Protein AF-N4TAY2-F1 (afdb_monomer_lite)

Sequence (254 aa):
MKFFKIPKLHLNSEECQEMFLDNVKVSKKTQQFYFQNYPDVNVEIFRKVVEDRFYSTLFGGVGARRLYRELCEIALGSKSNKIALSRHYYTQVHQCVDRSLRNAINDLEAQGLIEAVKNKPGYVYIYLKDFTKNKEFQGSKFNKNTLPSPFFLKIINFLQKNTKRLKSVKYRVNSQICELKEIVFNKFRQFNDLLFSFNPLNDTQTIFTLNYKSLSKKVLPSNKCPYQKAIVLKNLQRAFNRLSVKSKDLRVCT

Structure (mmCIF, N/CA/C/O backbone):
data_AF-N4TAY2-F1
#
_entry.id   AF-N4TAY2-F1
#
loop_
_atom_site.group_PDB
_atom_site.id
_atom_site.type_symbol
_atom_site.label_atom_id
_atom_site.label_alt_id
_atom_site.label_comp_id
_atom_site.label_asym_id
_atom_site.label_entity_id
_atom_site.label_seq_id
_atom_site.pdbx_PDB_ins_code
_atom_site.Cartn_x
_atom_site.Cartn_y
_atom_site.Cartn_z
_atom_site.occupancy
_atom_site.B_iso_or_equiv
_atom_site.auth_seq_id
_atom_site.auth_comp_id
_atom_site.auth_asym_id
_atom_site.auth_atom_id
_atom_site.pdbx_PDB_model_num
ATOM 1 N N . MET A 1 1 ? -50.045 12.371 15.693 1.00 36.56 1 MET A N 1
ATOM 2 C CA . MET A 1 1 ? -49.056 11.941 14.678 1.00 36.56 1 MET A CA 1
ATOM 3 C C . MET A 1 1 ? -47.661 12.009 15.285 1.00 36.56 1 MET A C 1
ATOM 5 O O . MET A 1 1 ? -47.234 13.093 15.657 1.00 36.56 1 MET A O 1
ATOM 9 N N . LYS A 1 2 ? -46.964 10.875 15.447 1.00 38.66 2 LYS A N 1
ATOM 10 C CA . LYS A 1 2 ? -45.530 10.892 15.777 1.00 38.66 2 LYS A CA 1
ATOM 11 C C . LYS A 1 2 ? -44.792 11.292 14.503 1.00 38.66 2 LYS A C 1
ATOM 13 O O . LYS A 1 2 ? -44.795 10.528 13.544 1.00 38.66 2 LYS A O 1
ATOM 18 N N . PHE A 1 3 ? -44.217 12.491 14.474 1.00 36.81 3 PHE A N 1
ATOM 19 C CA . PHE A 1 3 ? -43.294 12.872 13.412 1.00 36.81 3 PHE A CA 1
ATOM 20 C C . PHE A 1 3 ? -42.149 11.859 13.415 1.00 36.81 3 PHE A C 1
ATOM 22 O O . PHE A 1 3 ? -41.391 11.776 14.383 1.00 36.81 3 PHE A O 1
ATOM 29 N N . PHE A 1 4 ? -42.048 11.050 12.359 1.00 38.16 4 PHE A N 1
ATOM 30 C CA . PHE A 1 4 ? -40.836 10.293 12.096 1.00 38.16 4 PHE A CA 1
ATOM 31 C C . PHE A 1 4 ? -39.719 11.324 11.944 1.00 38.16 4 PHE A C 1
ATOM 33 O O . PHE A 1 4 ? -39.689 12.072 10.968 1.00 38.16 4 PHE A O 1
ATOM 40 N N . LYS A 1 5 ? -38.835 11.417 12.944 1.00 37.59 5 LYS A N 1
ATOM 41 C CA . LYS A 1 5 ? -37.588 12.166 12.802 1.00 37.59 5 LYS A CA 1
ATOM 42 C C . LYS A 1 5 ? -36.864 11.549 11.614 1.00 37.59 5 LYS A C 1
ATOM 44 O O . LYS A 1 5 ? -36.451 10.393 11.685 1.00 37.59 5 LYS A O 1
ATOM 49 N N . ILE A 1 6 ? -36.762 12.308 10.526 1.00 41.69 6 ILE A N 1
ATOM 50 C CA . ILE A 1 6 ? -35.936 11.942 9.379 1.00 41.69 6 ILE A CA 1
ATOM 51 C C . ILE A 1 6 ? -34.533 11.689 9.948 1.00 41.69 6 ILE A C 1
ATOM 53 O O . ILE A 1 6 ? -33.994 12.585 10.608 1.00 41.69 6 ILE A O 1
ATOM 57 N N . PRO A 1 7 ? -33.961 10.482 9.789 1.00 49.62 7 PRO A N 1
ATOM 58 C CA . PRO A 1 7 ? -32.618 10.208 10.272 1.00 49.62 7 PRO A CA 1
ATOM 59 C C . PRO A 1 7 ? -31.670 11.238 9.662 1.00 49.62 7 PRO A C 1
ATOM 61 O O . PRO A 1 7 ? -31.704 11.461 8.450 1.00 49.62 7 PRO A O 1
ATOM 64 N N . LYS A 1 8 ? -30.840 11.886 10.486 1.00 56.69 8 LYS A N 1
ATOM 65 C CA . LYS A 1 8 ? -29.755 12.723 9.965 1.00 56.69 8 LYS A CA 1
ATOM 66 C C . LYS A 1 8 ? -28.929 11.862 9.007 1.00 56.69 8 LYS A C 1
ATOM 68 O O . LYS A 1 8 ? -28.365 10.854 9.416 1.00 56.69 8 LYS A O 1
ATOM 73 N N . LEU A 1 9 ? -28.873 12.264 7.738 1.00 55.91 9 LEU A N 1
ATOM 74 C CA . LEU A 1 9 ? -28.117 11.562 6.694 1.00 55.91 9 LEU A CA 1
ATOM 75 C C . LEU A 1 9 ? -26.598 11.671 6.888 1.00 55.91 9 LEU A C 1
ATOM 77 O O . LEU A 1 9 ? -25.847 10.893 6.299 1.00 55.91 9 LEU A O 1
ATOM 81 N N . HIS A 1 10 ? -26.139 12.635 7.690 1.00 66.94 10 HIS A N 1
ATOM 82 C CA . HIS A 1 10 ? -24.727 12.946 7.871 1.00 66.94 10 HIS A CA 1
ATOM 83 C C . HIS A 1 10 ? -24.397 13.123 9.350 1.00 66.94 10 HIS A C 1
ATOM 85 O O . HIS A 1 10 ? -25.048 13.909 10.042 1.00 66.94 10 HIS A O 1
ATOM 91 N N . LEU A 1 11 ? -23.371 12.398 9.796 1.00 76.19 11 LEU A N 1
ATOM 92 C CA . LEU A 1 11 ? -22.729 12.622 11.085 1.00 76.19 11 LEU A CA 1
ATOM 93 C C . LEU A 1 11 ? -21.980 13.959 11.051 1.00 76.19 11 LEU A C 1
ATOM 95 O O . LEU A 1 11 ? -21.337 14.287 10.049 1.00 76.19 11 LEU A O 1
ATOM 99 N N . ASN A 1 12 ? -22.042 14.719 12.139 1.00 84.69 12 ASN A N 1
ATOM 100 C CA . ASN A 1 12 ? -21.172 15.875 12.332 1.00 84.69 12 ASN A CA 1
ATOM 101 C C . ASN A 1 12 ? -19.761 15.426 12.779 1.00 84.69 12 ASN A C 1
ATOM 103 O O . ASN A 1 12 ? -19.497 14.241 13.003 1.00 84.69 12 ASN A O 1
ATOM 107 N N . SER A 1 13 ? -18.825 16.373 12.882 1.00 82.62 13 SER A N 1
ATOM 108 C CA . SER A 1 13 ? -17.435 16.071 13.248 1.00 82.62 13 SER A CA 1
ATOM 109 C C . SER A 1 13 ? -17.288 15.483 14.652 1.00 82.62 13 SER A C 1
ATOM 111 O O . SER A 1 13 ? -16.438 14.621 14.853 1.00 82.62 13 SER A O 1
ATOM 113 N N . GLU A 1 14 ? -18.108 15.924 15.607 1.00 88.62 14 GLU A N 1
ATOM 114 C CA . GLU A 1 14 ? -18.078 15.445 16.994 1.00 88.62 14 GLU A CA 1
ATOM 115 C C . GLU A 1 14 ? -18.579 14.001 17.090 1.00 88.62 14 GLU A C 1
ATOM 117 O O . GLU A 1 14 ? -17.895 13.154 17.656 1.00 88.62 14 GLU A O 1
ATOM 122 N N . GLU A 1 15 ? -19.700 13.692 16.436 1.00 87.75 15 GLU A N 1
ATOM 123 C CA . GLU A 1 15 ? -20.273 12.347 16.330 1.00 87.75 15 GLU A CA 1
ATOM 124 C C . GLU A 1 15 ? -19.280 11.391 15.640 1.00 87.75 15 GLU A C 1
ATOM 126 O O . GLU A 1 15 ? -19.051 10.273 16.102 1.00 87.75 15 GLU A O 1
ATOM 131 N N . CYS A 1 16 ? -18.614 11.835 14.565 1.00 86.12 16 CYS A N 1
ATOM 132 C CA . CYS A 1 16 ? -17.566 11.041 13.912 1.00 86.12 16 CYS A CA 1
ATOM 133 C C . CYS A 1 16 ? -16.386 10.755 14.851 1.00 86.12 16 CYS A C 1
ATOM 135 O O . CYS A 1 16 ? -15.847 9.644 14.846 1.00 86.12 16 CYS A O 1
ATOM 137 N N . GLN A 1 17 ? -15.980 11.752 15.639 1.00 89.88 17 GLN A N 1
ATOM 138 C CA . GLN A 1 17 ? -14.868 11.636 16.574 1.00 89.88 17 GLN A CA 1
ATOM 139 C C . GLN A 1 17 ? -15.209 10.706 17.742 1.00 89.88 17 GLN A C 1
ATOM 141 O O . GLN A 1 17 ? -14.382 9.878 18.118 1.00 89.88 17 GLN A O 1
ATOM 146 N N . GLU A 1 18 ? -16.419 10.797 18.290 1.00 92.19 18 GLU A N 1
ATOM 147 C CA . GLU A 1 18 ? -16.897 9.916 19.357 1.00 92.19 18 GLU A CA 1
ATOM 148 C C . GLU A 1 18 ? -16.887 8.454 18.898 1.00 92.19 18 GLU A C 1
ATOM 150 O O . GLU A 1 18 ? -16.245 7.604 19.520 1.00 92.19 18 GLU A O 1
ATOM 155 N N . MET A 1 19 ? -17.477 8.173 17.732 1.00 91.69 19 MET A N 1
ATOM 156 C CA . MET A 1 19 ? -17.476 6.816 17.189 1.00 91.69 19 MET A CA 1
ATOM 157 C C . MET A 1 19 ? -16.056 6.310 16.877 1.00 91.69 19 MET A C 1
ATOM 159 O O . MET A 1 19 ? -15.771 5.122 17.052 1.00 91.69 19 MET A O 1
ATOM 163 N N . PHE A 1 20 ? -15.139 7.179 16.434 1.00 92.50 20 PHE A N 1
ATOM 164 C CA . PHE A 1 20 ? -13.728 6.814 16.256 1.00 92.50 20 PHE A CA 1
ATOM 165 C C . PHE A 1 20 ? -13.075 6.421 17.590 1.00 92.50 20 PHE A C 1
ATOM 167 O O . PHE A 1 20 ? -12.408 5.386 17.680 1.00 92.50 20 PHE A O 1
ATOM 174 N N . LEU A 1 21 ? -13.291 7.208 18.648 1.00 94.56 21 LEU A N 1
ATOM 175 C CA . LEU A 1 21 ? -12.747 6.932 19.980 1.00 94.56 21 LEU A CA 1
ATOM 176 C C . LEU A 1 21 ? -13.285 5.620 20.567 1.00 94.56 21 LEU A C 1
ATOM 178 O O . LEU A 1 21 ? -12.530 4.889 21.217 1.00 94.56 21 LEU A O 1
ATOM 182 N N . ASP A 1 22 ? -14.534 5.264 20.276 1.00 93.75 22 ASP A N 1
ATOM 183 C CA . ASP A 1 22 ? -15.091 3.962 20.646 1.00 93.75 22 ASP A CA 1
ATOM 184 C C . ASP A 1 22 ? -14.354 2.804 19.969 1.00 93.75 22 ASP A C 1
ATOM 186 O O . ASP A 1 22 ? -13.968 1.835 20.631 1.00 93.75 22 ASP A O 1
ATOM 190 N N . ASN A 1 23 ? -14.060 2.920 18.671 1.00 94.19 23 ASN A N 1
ATOM 191 C CA . ASN A 1 23 ? -13.253 1.924 17.959 1.00 94.19 23 ASN A CA 1
ATOM 192 C C . ASN A 1 23 ? -11.858 1.788 18.587 1.00 94.19 23 ASN A C 1
ATOM 194 O O . ASN A 1 23 ? -11.375 0.671 18.795 1.00 94.19 23 ASN A O 1
ATOM 198 N N . VAL A 1 24 ? -11.225 2.908 18.952 1.00 96.12 24 VAL A N 1
ATOM 199 C CA . VAL A 1 24 ? -9.937 2.923 19.664 1.00 96.12 24 VAL A CA 1
ATOM 200 C C . VAL A 1 24 ? -10.038 2.198 21.011 1.00 96.12 24 VAL A C 1
ATOM 202 O O . VAL A 1 24 ? -9.182 1.371 21.338 1.00 96.12 24 VAL A O 1
ATOM 205 N N . LYS A 1 25 ? -11.090 2.465 21.791 1.00 95.69 25 LYS A N 1
ATOM 206 C CA . LYS A 1 25 ? -11.320 1.857 23.110 1.00 95.69 25 LYS A CA 1
ATOM 207 C C . LYS A 1 25 ? -11.537 0.347 23.019 1.00 95.69 25 LYS A C 1
ATOM 209 O O . LYS A 1 25 ? -10.965 -0.391 23.821 1.00 95.69 25 LYS A O 1
ATOM 214 N N . VAL A 1 26 ? -12.322 -0.120 22.049 1.00 93.25 26 VAL A N 1
ATOM 215 C CA . VAL A 1 26 ? -12.560 -1.557 21.826 1.00 93.25 26 VAL A CA 1
ATOM 216 C C . VAL A 1 26 ? -11.298 -2.241 21.290 1.00 93.25 26 VAL A C 1
ATOM 218 O O . VAL A 1 26 ? -10.946 -3.336 21.736 1.00 93.25 26 VAL A O 1
ATOM 221 N N . SER A 1 27 ? -10.548 -1.574 20.409 1.00 94.25 27 SER A N 1
ATOM 222 C CA . SER A 1 27 ? -9.292 -2.096 19.850 1.00 94.25 27 SER A CA 1
ATOM 223 C C . SER A 1 27 ? -8.250 -2.409 20.928 1.00 94.25 27 SER A C 1
ATOM 225 O O . SER A 1 27 ? -7.627 -3.468 20.880 1.00 94.25 27 SER A O 1
ATOM 227 N N . LYS A 1 28 ? -8.148 -1.587 21.986 1.00 93.31 28 LYS A N 1
ATOM 228 C CA . LYS A 1 28 ? -7.265 -1.849 23.146 1.00 93.31 28 LYS A CA 1
ATOM 229 C C . LYS A 1 28 ? -7.490 -3.214 23.803 1.00 93.31 28 LYS A C 1
ATOM 231 O O . LYS A 1 28 ? -6.562 -3.778 24.369 1.00 93.31 28 LYS A O 1
ATOM 236 N N . LYS A 1 29 ? -8.713 -3.747 23.742 1.00 91.94 29 LYS A N 1
ATOM 237 C CA . LYS A 1 29 ? -9.078 -5.036 24.349 1.00 91.94 29 LYS A CA 1
ATOM 238 C C . LYS A 1 29 ? -9.083 -6.190 23.351 1.00 91.94 29 LYS A C 1
ATOM 240 O O . LYS A 1 29 ? -9.258 -7.334 23.750 1.00 91.94 29 LYS A O 1
ATOM 245 N N . THR A 1 30 ? -8.886 -5.923 22.059 1.00 89.62 30 THR A N 1
ATOM 246 C CA . THR A 1 30 ? -9.068 -6.932 21.002 1.00 89.62 30 THR A CA 1
ATOM 247 C C . THR A 1 30 ? -8.139 -8.126 21.175 1.00 89.62 30 THR A C 1
ATOM 249 O O . THR A 1 30 ? -8.578 -9.253 20.963 1.00 89.62 30 THR A O 1
ATOM 252 N N . GLN A 1 31 ? -6.910 -7.904 21.654 1.00 88.12 31 GLN A N 1
ATOM 253 C CA . GLN A 1 31 ? -5.951 -8.976 21.937 1.00 88.12 31 GLN A CA 1
ATOM 254 C C . GLN A 1 31 ? -6.489 -10.039 22.896 1.00 88.12 31 GLN A C 1
ATOM 256 O O . GLN A 1 31 ? -6.122 -11.196 22.764 1.00 88.12 31 GLN A O 1
ATOM 261 N N . GLN A 1 32 ? -7.370 -9.674 23.832 1.00 87.12 32 GLN A N 1
ATOM 262 C CA . GLN A 1 32 ? -7.926 -10.608 24.814 1.00 87.12 32 GLN A CA 1
ATOM 263 C C . GLN A 1 32 ? -8.868 -11.633 24.176 1.00 87.12 32 GLN A C 1
ATOM 265 O O . GLN A 1 32 ? -9.082 -12.693 24.750 1.00 87.12 32 GLN A O 1
ATOM 270 N N . PHE A 1 33 ? -9.410 -11.347 22.989 1.00 87.12 33 PHE A N 1
ATOM 271 C CA . PHE A 1 33 ? -10.441 -12.168 22.346 1.00 87.12 33 PHE A CA 1
ATOM 272 C C . PHE A 1 33 ? -10.024 -12.691 20.970 1.00 87.12 33 PHE A C 1
ATOM 274 O O . PHE A 1 33 ? -10.473 -13.754 20.552 1.00 87.12 33 PHE A O 1
ATOM 281 N N . TYR A 1 34 ? -9.166 -11.957 20.260 1.00 89.12 34 TYR A N 1
ATOM 282 C CA . TYR A 1 34 ? -8.700 -12.292 18.920 1.00 89.12 34 TYR A CA 1
ATOM 283 C C . TYR A 1 34 ? -7.206 -12.008 18.782 1.00 89.12 34 TYR A C 1
ATOM 285 O O . TYR A 1 34 ? -6.683 -11.043 19.336 1.00 89.12 34 TYR A O 1
ATOM 293 N N . PHE A 1 35 ? -6.524 -12.842 17.992 1.00 92.06 35 PHE A N 1
ATOM 294 C CA . PHE A 1 35 ? -5.094 -12.707 17.699 1.00 92.06 35 PHE A CA 1
ATOM 295 C C . PHE A 1 35 ? -4.180 -12.785 18.938 1.00 92.06 35 PHE A C 1
ATOM 297 O O . PHE A 1 35 ? -3.077 -12.248 18.903 1.00 92.06 35 PHE A O 1
ATOM 304 N N . GLN A 1 36 ? -4.606 -13.461 20.015 1.00 89.69 36 GLN A N 1
ATOM 305 C CA . GLN A 1 36 ? -3.819 -13.639 21.251 1.00 89.69 36 GLN A CA 1
ATOM 306 C C . GLN A 1 36 ? -2.387 -14.117 20.963 1.00 89.69 36 GLN A C 1
ATOM 308 O O . GLN A 1 36 ? -1.428 -13.560 21.486 1.00 89.69 36 GLN A O 1
ATOM 313 N N . ASN A 1 37 ? -2.259 -15.089 20.055 1.00 90.75 37 ASN A N 1
ATOM 314 C CA . ASN A 1 37 ? -0.985 -15.715 19.695 1.00 90.75 37 ASN A CA 1
ATOM 315 C C . ASN A 1 37 ? -0.237 -14.988 18.563 1.00 90.75 37 ASN A C 1
ATOM 317 O O . ASN A 1 37 ? 0.799 -15.466 18.105 1.00 90.75 37 ASN A O 1
ATOM 321 N N . TYR A 1 38 ? -0.766 -13.871 18.053 1.00 92.38 38 TYR A N 1
ATOM 322 C CA . TYR A 1 38 ? -0.128 -13.146 16.956 1.00 92.38 38 TYR A CA 1
ATOM 323 C C . TYR A 1 38 ? 0.889 -12.149 17.512 1.00 92.38 38 TYR A C 1
ATOM 325 O O . TYR A 1 38 ? 0.584 -11.436 18.477 1.00 92.38 38 TYR A O 1
ATOM 333 N N . PRO A 1 39 ? 2.056 -12.010 16.860 1.00 92.62 39 PRO A N 1
ATOM 334 C CA . PRO A 1 39 ? 3.105 -11.131 17.346 1.00 92.62 39 PRO A CA 1
ATOM 335 C C . PRO A 1 39 ? 2.644 -9.674 17.351 1.00 92.62 39 PRO A C 1
ATOM 337 O O . PRO A 1 39 ? 1.933 -9.221 16.445 1.00 92.62 39 PRO A O 1
ATOM 340 N N . ASP A 1 40 ? 3.066 -8.929 18.364 1.00 93.19 40 ASP A N 1
ATOM 341 C CA . ASP A 1 40 ? 2.868 -7.487 18.400 1.00 93.19 40 ASP A CA 1
ATOM 342 C C . ASP A 1 40 ? 3.758 -6.794 17.367 1.00 93.19 40 ASP A C 1
ATOM 344 O O . ASP A 1 40 ? 4.901 -7.181 17.107 1.00 93.19 40 ASP A O 1
ATOM 348 N N . VAL A 1 41 ? 3.204 -5.753 16.756 1.00 92.06 41 VAL A N 1
ATOM 349 C CA . VAL A 1 41 ? 3.919 -4.881 15.827 1.00 92.06 41 VAL A CA 1
ATOM 350 C C . VAL A 1 41 ? 4.087 -3.531 16.502 1.00 92.06 41 VAL A C 1
ATOM 352 O O . VAL A 1 41 ? 3.136 -3.003 17.075 1.00 92.06 41 VAL A O 1
ATOM 355 N N . ASN A 1 42 ? 5.283 -2.945 16.408 1.00 91.25 42 ASN A N 1
ATOM 356 C CA . ASN A 1 42 ? 5.496 -1.575 16.862 1.00 91.25 42 ASN A CA 1
ATOM 357 C C . ASN A 1 42 ? 4.621 -0.627 16.028 1.00 91.25 42 ASN A C 1
ATOM 359 O O . ASN A 1 42 ? 4.944 -0.344 14.876 1.00 91.25 42 ASN A O 1
ATOM 363 N N . VAL A 1 43 ? 3.529 -0.133 16.612 1.00 92.62 43 VAL A N 1
ATOM 364 C CA . VAL A 1 43 ? 2.519 0.659 15.898 1.00 92.62 43 VAL A CA 1
ATOM 365 C C . VAL A 1 43 ? 3.044 1.989 15.361 1.00 92.62 43 VAL A C 1
ATOM 367 O O . VAL A 1 43 ? 2.473 2.522 14.414 1.00 92.62 43 VAL A O 1
ATOM 370 N N . GLU A 1 44 ? 4.162 2.502 15.881 1.00 90.12 44 GLU A N 1
ATOM 371 C CA . GLU A 1 44 ? 4.771 3.747 15.397 1.00 90.12 44 GLU A CA 1
ATOM 372 C C . GLU A 1 44 ? 5.182 3.670 13.922 1.00 90.12 44 GLU A C 1
ATOM 374 O O . GLU A 1 44 ? 5.240 4.689 13.232 1.00 90.12 44 GLU A O 1
ATOM 379 N N . ILE A 1 45 ? 5.396 2.465 13.379 1.00 84.81 45 ILE A N 1
ATOM 380 C CA . ILE A 1 45 ? 5.652 2.305 11.942 1.00 84.81 45 ILE A CA 1
ATOM 381 C C . ILE A 1 45 ? 4.479 2.811 11.089 1.00 84.81 45 ILE A C 1
ATOM 383 O O . ILE A 1 45 ? 4.695 3.271 9.966 1.00 84.81 45 ILE A O 1
ATOM 387 N N . PHE A 1 46 ? 3.250 2.759 11.615 1.00 88.12 46 PHE A N 1
ATOM 388 C CA . PHE A 1 46 ? 2.036 3.164 10.911 1.00 88.12 46 PHE A CA 1
ATOM 389 C C . PHE A 1 46 ? 1.854 4.681 10.851 1.00 88.12 46 PHE A C 1
ATOM 391 O O . PHE A 1 46 ? 1.139 5.157 9.972 1.00 88.12 46 PHE A O 1
ATOM 398 N N . ARG A 1 47 ? 2.555 5.455 11.690 1.00 84.94 47 ARG A N 1
ATOM 399 C CA . ARG A 1 47 ? 2.532 6.929 11.668 1.00 84.94 47 ARG A CA 1
ATOM 400 C C . ARG A 1 47 ? 2.809 7.489 10.275 1.00 84.94 47 ARG A C 1
ATOM 402 O O . ARG A 1 47 ? 2.117 8.385 9.802 1.00 84.94 47 ARG A O 1
ATOM 409 N N . LYS A 1 48 ? 3.730 6.850 9.552 1.00 76.12 48 LYS A N 1
ATOM 410 C CA . LYS A 1 48 ? 4.049 7.189 8.161 1.00 76.12 48 LYS A CA 1
ATOM 411 C C . LYS A 1 48 ? 2.853 7.070 7.222 1.00 76.12 48 LYS A C 1
ATOM 413 O O . LYS A 1 48 ? 2.712 7.893 6.333 1.00 76.12 48 LYS A O 1
ATOM 418 N N . VAL A 1 49 ? 2.004 6.060 7.405 1.00 77.88 49 VAL A N 1
ATOM 419 C CA . VAL A 1 49 ? 0.799 5.853 6.587 1.00 77.88 49 VAL A CA 1
ATOM 420 C C . VAL A 1 49 ? -0.188 7.008 6.772 1.00 77.88 49 VAL A C 1
ATOM 422 O O . VAL A 1 49 ? -0.848 7.423 5.819 1.00 77.88 49 VAL A O 1
ATOM 425 N N . VAL A 1 50 ? -0.283 7.512 8.002 1.00 82.00 50 VAL A N 1
ATOM 426 C CA . VAL A 1 50 ? -1.237 8.549 8.405 1.00 82.00 50 VAL A CA 1
ATOM 427 C C . VAL A 1 50 ? -0.779 9.942 7.970 1.00 82.00 50 VAL A C 1
ATOM 429 O O . VAL A 1 50 ? -1.586 10.698 7.416 1.00 82.00 50 VAL A O 1
ATOM 432 N N . GLU A 1 51 ? 0.500 10.257 8.189 1.00 75.88 51 GLU A N 1
ATOM 433 C CA . GLU A 1 51 ? 1.095 11.580 7.954 1.00 75.88 51 GLU A CA 1
ATOM 434 C C . GLU A 1 51 ? 1.509 11.802 6.491 1.00 75.88 51 GLU A C 1
ATOM 436 O O . GLU A 1 51 ? 1.314 12.887 5.940 1.00 75.88 51 GLU A O 1
ATOM 441 N N . ASP A 1 52 ? 2.039 10.778 5.815 1.00 65.00 52 ASP A N 1
ATOM 442 C CA . ASP A 1 52 ? 2.450 10.886 4.417 1.00 65.00 52 ASP A CA 1
ATOM 443 C C . ASP A 1 52 ? 1.275 10.494 3.506 1.00 65.00 52 ASP A C 1
ATOM 445 O O . ASP A 1 52 ? 0.953 9.318 3.306 1.00 65.00 52 ASP A O 1
ATOM 449 N N . ARG A 1 53 ? 0.634 11.507 2.901 1.00 55.47 53 ARG A N 1
ATOM 450 C CA . ARG A 1 53 ? -0.469 11.315 1.941 1.00 55.47 53 ARG A CA 1
ATOM 451 C C . ARG A 1 53 ? -0.089 10.362 0.811 1.00 55.47 53 ARG A C 1
ATOM 453 O O . ARG A 1 53 ? -0.953 9.619 0.348 1.00 55.47 53 ARG A O 1
ATOM 460 N N . PHE A 1 54 ? 1.176 10.318 0.396 1.00 52.16 54 PHE A N 1
ATOM 461 C CA . PHE A 1 54 ? 1.626 9.377 -0.623 1.00 52.16 54 PHE A CA 1
ATOM 462 C C . PHE A 1 54 ? 1.692 7.951 -0.082 1.00 52.16 54 PHE A C 1
ATOM 464 O O . PHE A 1 54 ? 1.417 7.021 -0.836 1.00 52.16 54 PHE A O 1
ATOM 471 N N . TYR A 1 55 ? 1.954 7.765 1.210 1.00 53.06 55 TYR A N 1
ATOM 472 C CA . TYR A 1 55 ? 2.041 6.463 1.868 1.00 53.06 55 TYR A CA 1
ATOM 473 C C . TYR A 1 55 ? 0.681 5.764 2.049 1.00 53.06 55 TYR A C 1
ATOM 475 O O . TYR A 1 55 ? 0.612 4.544 2.125 1.00 53.06 55 TYR A O 1
ATOM 483 N N . SER A 1 56 ? -0.435 6.489 2.016 1.00 50.31 56 SER A N 1
ATOM 484 C CA . SER A 1 56 ? -1.760 5.858 1.887 1.00 50.31 56 SER A CA 1
ATOM 485 C C . SER A 1 56 ? -2.093 5.486 0.433 1.00 50.31 56 SER A C 1
ATOM 487 O O . SER A 1 56 ? -2.821 4.524 0.191 1.00 50.31 56 SER A O 1
ATOM 489 N N . THR A 1 57 ? -1.496 6.164 -0.568 1.00 49.84 57 THR A N 1
ATOM 490 C CA . THR A 1 57 ? -1.673 5.826 -2.003 1.00 49.84 57 THR A CA 1
ATOM 491 C C . THR A 1 57 ? -1.112 4.472 -2.406 1.00 49.84 57 THR A C 1
ATOM 493 O O . THR A 1 57 ? -1.315 4.019 -3.533 1.00 49.84 57 THR A O 1
ATOM 496 N N . LEU A 1 58 ? -0.421 3.834 -1.471 1.00 50.62 58 LEU A N 1
ATOM 497 C CA . LEU A 1 58 ? 0.298 2.605 -1.662 1.00 50.62 58 LEU A CA 1
ATOM 498 C C . LE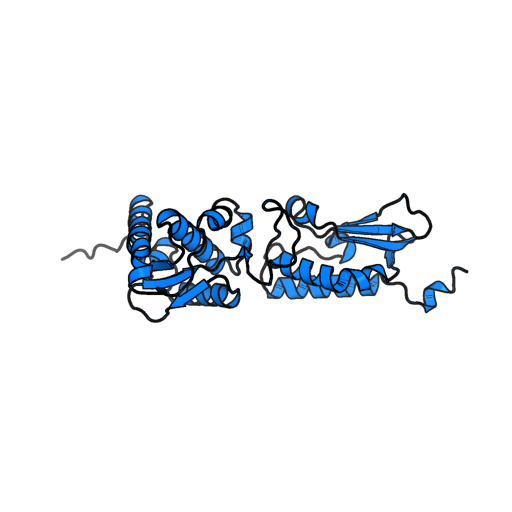U A 1 58 ? -0.610 1.372 -1.777 1.00 50.62 58 LEU A C 1
ATOM 500 O O . LEU A 1 58 ? -0.236 0.414 -2.444 1.00 50.62 58 LEU A O 1
ATOM 504 N N . PHE A 1 59 ? -1.792 1.393 -1.161 1.00 57.41 59 PHE A N 1
ATOM 505 C CA . PHE A 1 59 ? -2.442 0.161 -0.704 1.00 57.41 59 PHE A CA 1
ATOM 506 C C . PHE A 1 59 ? -3.769 -0.188 -1.408 1.00 57.41 59 PHE A C 1
ATOM 508 O O . PHE A 1 59 ? -4.758 -0.539 -0.770 1.00 57.41 59 PHE A O 1
ATOM 515 N N . GLY A 1 60 ? -3.806 -0.128 -2.743 1.00 57.44 60 GLY A N 1
ATOM 516 C CA . GLY A 1 60 ? -4.954 -0.581 -3.548 1.00 57.44 60 GLY A CA 1
ATOM 517 C C . GLY A 1 60 ? -5.899 0.534 -4.016 1.00 57.44 60 GLY A C 1
ATOM 518 O O . GLY A 1 60 ? -5.475 1.668 -4.251 1.00 57.44 60 GLY A O 1
ATOM 519 N N . GLY A 1 61 ? -7.179 0.200 -4.228 1.00 66.50 61 GLY A N 1
ATOM 520 C CA . GLY A 1 61 ? -8.211 1.140 -4.693 1.00 66.50 61 GLY A CA 1
ATOM 521 C C . GLY A 1 61 ? -8.556 2.230 -3.667 1.00 66.50 61 GLY A C 1
ATOM 522 O O . GLY A 1 61 ? -8.175 2.144 -2.505 1.00 66.50 61 GLY A O 1
ATOM 523 N N . VAL A 1 62 ? -9.299 3.273 -4.069 1.00 74.56 62 VAL A N 1
ATOM 524 C CA . VAL A 1 62 ? -9.661 4.418 -3.194 1.00 74.56 62 VAL A CA 1
ATOM 525 C C . VAL A 1 62 ? -10.227 3.964 -1.838 1.00 74.56 62 VAL A C 1
ATOM 527 O O . VAL A 1 62 ? -9.776 4.465 -0.812 1.00 74.56 62 VAL A O 1
ATOM 530 N N . GLY A 1 63 ? -11.136 2.981 -1.829 1.00 81.12 63 GLY A N 1
ATOM 531 C CA . GLY A 1 63 ? -11.723 2.431 -0.601 1.00 81.12 63 GLY A CA 1
ATOM 532 C C . GLY A 1 63 ? -10.712 1.710 0.297 1.00 81.12 63 GLY A C 1
ATOM 533 O O . GLY A 1 63 ? -10.628 2.017 1.481 1.00 81.12 63 GLY A O 1
ATOM 534 N N . ALA A 1 64 ? -9.885 0.823 -0.269 1.00 83.44 64 ALA A N 1
ATOM 535 C CA . ALA A 1 64 ? -8.836 0.106 0.465 1.00 83.44 64 ALA A CA 1
ATOM 536 C C . ALA A 1 64 ? -7.810 1.061 1.092 1.00 83.44 64 ALA A C 1
ATOM 538 O O . ALA A 1 64 ? -7.417 0.888 2.240 1.00 83.44 64 ALA A O 1
ATOM 539 N N . ARG A 1 65 ? -7.435 2.126 0.375 1.00 81.06 65 ARG A N 1
ATOM 540 C CA . ARG A 1 65 ? -6.525 3.160 0.890 1.00 81.06 65 ARG A CA 1
ATOM 541 C C . ARG A 1 65 ? -7.107 3.921 2.074 1.00 81.06 65 ARG A C 1
ATOM 543 O O . ARG A 1 65 ? -6.401 4.154 3.051 1.00 81.06 65 ARG A O 1
ATOM 550 N N . ARG A 1 66 ? -8.381 4.313 1.969 1.00 85.94 66 ARG A N 1
ATOM 551 C CA . ARG A 1 66 ? -9.093 5.023 3.036 1.00 85.94 66 ARG A CA 1
ATOM 552 C C . ARG A 1 66 ? -9.209 4.135 4.274 1.00 85.94 66 ARG A C 1
ATOM 554 O O . ARG A 1 66 ? -8.791 4.558 5.344 1.00 85.94 66 ARG A O 1
ATOM 561 N N . LEU A 1 67 ? -9.641 2.884 4.081 1.00 92.06 67 LEU A N 1
ATOM 562 C CA . LEU A 1 67 ? -9.694 1.871 5.134 1.00 92.06 67 LEU A CA 1
ATOM 563 C C . LEU A 1 67 ? -8.334 1.683 5.806 1.00 92.06 67 LEU A C 1
ATOM 565 O O . LEU A 1 67 ? -8.237 1.750 7.021 1.00 92.06 67 LEU A O 1
ATOM 569 N N . TYR A 1 68 ? -7.270 1.463 5.032 1.00 91.31 68 TYR A N 1
ATOM 570 C CA . TYR A 1 68 ? -5.955 1.191 5.606 1.00 91.31 68 TYR A CA 1
ATOM 571 C C . TYR A 1 68 ? -5.423 2.364 6.431 1.00 91.31 68 TYR A C 1
ATOM 573 O O . TYR A 1 68 ? -4.871 2.152 7.507 1.00 91.31 68 TYR A O 1
ATOM 581 N N . ARG A 1 69 ? -5.627 3.601 5.962 1.00 89.75 69 ARG A N 1
ATOM 582 C CA . ARG A 1 69 ? -5.252 4.798 6.722 1.00 89.75 69 ARG A CA 1
ATOM 583 C C . ARG A 1 69 ? -5.996 4.872 8.054 1.00 89.75 69 ARG A C 1
ATOM 585 O O . ARG A 1 69 ? -5.356 5.081 9.076 1.00 89.75 69 ARG A O 1
ATOM 592 N N . GLU A 1 70 ? -7.303 4.640 8.044 1.00 92.69 70 GLU A N 1
ATOM 593 C CA . GLU A 1 70 ? -8.135 4.663 9.252 1.00 92.69 70 GLU A CA 1
ATOM 594 C C . GLU A 1 70 ? -7.756 3.541 10.230 1.00 92.69 70 GLU A C 1
ATOM 596 O O . GLU A 1 70 ? -7.625 3.773 11.428 1.00 92.69 70 GLU A O 1
ATOM 601 N N . LEU A 1 71 ? -7.458 2.337 9.732 1.00 95.62 71 LEU A N 1
ATOM 602 C CA . LEU A 1 71 ? -6.928 1.251 10.561 1.00 95.62 71 LEU A CA 1
ATOM 603 C C . LEU A 1 71 ? -5.599 1.638 11.224 1.00 95.62 71 LEU A C 1
ATOM 605 O O . LEU A 1 71 ? -5.397 1.348 12.402 1.00 95.62 71 LEU A O 1
ATOM 609 N N . CYS A 1 72 ? -4.704 2.316 10.500 1.00 93.88 72 CYS A N 1
ATOM 610 C CA . CYS A 1 72 ? -3.458 2.841 11.056 1.00 93.88 72 CYS A CA 1
ATOM 611 C C . CYS A 1 72 ? -3.696 3.934 12.111 1.00 93.88 72 CYS A C 1
ATOM 613 O O . CYS A 1 72 ? -3.005 3.948 13.128 1.00 93.88 72 CYS A O 1
ATOM 615 N N . GLU A 1 73 ? -4.676 4.817 11.910 1.00 94.88 73 GLU A N 1
ATOM 616 C CA . GLU A 1 73 ? -5.073 5.833 12.896 1.00 94.88 73 GLU A CA 1
ATOM 617 C C . GLU A 1 73 ? -5.609 5.181 14.180 1.00 94.88 73 GLU A C 1
ATOM 619 O O . GLU A 1 73 ? -5.155 5.515 15.278 1.00 94.88 73 GLU A O 1
ATOM 624 N N . ILE A 1 74 ? -6.490 4.181 14.056 1.00 96.81 74 ILE A N 1
ATOM 625 C CA . ILE A 1 74 ? -6.997 3.413 15.203 1.00 96.81 74 ILE A CA 1
ATOM 626 C C . ILE A 1 74 ? -5.850 2.666 15.896 1.00 96.81 74 ILE A C 1
ATOM 628 O O . ILE A 1 74 ? -5.803 2.624 17.126 1.00 96.81 74 ILE A O 1
ATOM 632 N N . ALA A 1 75 ? -4.896 2.107 15.147 1.00 96.69 75 ALA A N 1
ATOM 633 C CA . ALA A 1 75 ? -3.743 1.409 15.714 1.00 96.69 75 ALA A CA 1
ATOM 634 C C . ALA A 1 75 ? -2.854 2.320 16.564 1.00 96.69 75 ALA A C 1
ATOM 636 O O . ALA A 1 75 ? -2.469 1.953 17.675 1.00 96.69 75 ALA A O 1
ATOM 637 N N . LEU A 1 76 ? -2.573 3.529 16.074 1.00 95.56 76 LEU A N 1
ATOM 638 C CA . LEU A 1 76 ? -1.812 4.538 16.812 1.00 95.56 76 LEU A CA 1
ATOM 639 C C . LEU A 1 76 ? -2.570 4.995 18.065 1.00 95.56 76 LEU A C 1
ATOM 641 O O . LEU A 1 76 ? -1.995 5.025 19.152 1.00 95.56 76 LEU A O 1
ATOM 645 N N . GLY A 1 77 ? -3.869 5.287 17.942 1.00 95.44 77 GLY A N 1
ATOM 646 C CA . GLY A 1 77 ? -4.698 5.719 19.073 1.00 95.44 77 GLY A CA 1
ATOM 647 C C . GLY A 1 77 ? -4.893 4.634 20.137 1.00 95.44 77 GLY A C 1
ATOM 648 O O . GLY A 1 77 ? -4.931 4.916 21.338 1.00 95.44 77 GLY A O 1
ATOM 649 N N . SER A 1 78 ? -4.995 3.373 19.715 1.00 95.44 78 SER A N 1
ATOM 650 C CA . SER A 1 78 ? -5.167 2.225 20.614 1.00 95.44 78 SER A CA 1
ATOM 651 C C . SER A 1 78 ? -3.850 1.659 21.137 1.00 95.44 78 SER A C 1
ATOM 653 O O . SER A 1 78 ? -3.876 0.880 22.087 1.00 95.44 78 SER A O 1
ATOM 655 N N . LYS A 1 79 ? -2.711 2.065 20.561 1.00 95.94 79 LYS A N 1
ATOM 656 C CA . LYS A 1 79 ? -1.389 1.465 20.791 1.00 95.94 79 LYS A CA 1
ATOM 657 C C . LYS A 1 79 ? -1.372 -0.053 20.554 1.00 95.94 79 LYS A C 1
ATOM 659 O O . LYS A 1 79 ? -0.659 -0.779 21.238 1.00 95.94 79 LYS A O 1
ATOM 664 N N . SER A 1 80 ? -2.164 -0.529 19.595 1.00 95.69 80 SER A N 1
ATOM 665 C CA . SER A 1 80 ? -2.323 -1.950 19.277 1.00 95.69 80 SER A CA 1
ATOM 666 C C . SER A 1 80 ? -2.415 -2.153 17.769 1.00 95.69 80 SER A C 1
ATOM 668 O O . SER A 1 80 ? -3.070 -1.384 17.077 1.00 95.69 80 SER A O 1
ATOM 670 N N . ASN A 1 81 ? -1.795 -3.209 17.241 1.00 96.19 81 ASN A N 1
ATOM 671 C CA . ASN A 1 81 ? -1.987 -3.628 15.849 1.00 96.19 81 ASN A CA 1
ATOM 672 C C . ASN A 1 81 ? -3.145 -4.632 15.686 1.00 96.19 81 ASN A C 1
ATOM 674 O O . ASN A 1 81 ? -3.390 -5.127 14.588 1.00 96.19 81 ASN A O 1
ATOM 678 N N . LYS A 1 82 ? -3.853 -4.941 16.774 1.00 96.62 82 LYS A N 1
ATOM 679 C CA . LYS A 1 82 ? -5.034 -5.805 16.816 1.00 96.62 82 LYS A CA 1
ATOM 680 C C . LYS A 1 82 ? -6.251 -4.899 16.977 1.00 96.62 82 LYS A C 1
ATOM 682 O O . LYS A 1 82 ? -6.472 -4.334 18.045 1.00 96.62 82 LYS A O 1
ATOM 687 N N . ILE A 1 83 ? -6.992 -4.720 15.894 1.00 97.06 83 ILE A N 1
ATOM 688 C CA . ILE A 1 83 ? -8.021 -3.692 15.743 1.00 97.06 83 ILE A CA 1
ATOM 689 C C . ILE A 1 83 ? -9.405 -4.326 15.750 1.00 97.06 83 ILE A C 1
ATOM 691 O O . ILE A 1 83 ? -9.620 -5.369 15.136 1.00 97.06 83 ILE A O 1
ATOM 695 N N . ALA A 1 84 ? -10.357 -3.655 16.386 1.00 95.44 84 ALA A N 1
ATOM 696 C CA . ALA A 1 84 ? -11.777 -3.903 16.205 1.00 95.44 84 ALA A CA 1
ATOM 697 C C . ALA A 1 84 ? -12.380 -2.717 15.452 1.00 95.44 84 ALA A C 1
ATOM 699 O O . ALA A 1 84 ? -12.494 -1.623 16.001 1.00 95.44 84 ALA A O 1
ATOM 700 N N . LEU A 1 85 ? -12.774 -2.945 14.199 1.00 95.81 85 LEU A N 1
ATOM 701 C CA . LEU A 1 85 ? -13.435 -1.946 13.367 1.00 95.81 85 LEU A CA 1
ATOM 702 C C . LEU A 1 85 ? -14.947 -2.175 13.386 1.00 95.81 85 LEU A C 1
ATOM 704 O O . LEU A 1 85 ? -15.434 -3.186 12.879 1.00 95.81 85 LEU A O 1
ATOM 708 N N . SER A 1 86 ? -15.700 -1.234 13.942 1.00 94.12 86 SER A N 1
ATOM 709 C CA . SER A 1 86 ? -17.158 -1.225 13.880 1.00 94.12 86 SER A CA 1
ATOM 710 C C . SER A 1 86 ? -17.605 -1.022 12.434 1.00 94.12 86 SER A C 1
ATOM 712 O O . SER A 1 86 ? -17.256 -0.044 11.770 1.00 94.12 86 SER A O 1
ATOM 714 N N . ARG A 1 87 ? -18.417 -1.954 11.936 1.00 91.94 87 ARG A N 1
ATOM 715 C CA . ARG A 1 87 ? -19.023 -1.861 10.602 1.00 91.94 87 ARG A CA 1
ATOM 716 C C . ARG A 1 87 ? -19.947 -0.657 10.517 1.00 91.94 87 ARG A C 1
ATOM 718 O O . ARG A 1 87 ? -19.946 0.050 9.514 1.00 91.94 87 ARG A O 1
ATOM 725 N N . HIS A 1 88 ? -20.718 -0.419 11.579 1.00 90.19 88 HIS A N 1
ATOM 726 C CA . HIS A 1 88 ? -21.624 0.719 11.648 1.00 90.19 88 HIS A CA 1
ATOM 727 C C . HIS A 1 88 ? -20.843 2.030 11.539 1.00 90.19 88 HIS A C 1
ATOM 729 O O . HIS A 1 88 ? -21.132 2.828 10.655 1.00 90.19 88 HIS A O 1
ATOM 735 N N . TYR A 1 89 ? -19.780 2.181 12.331 1.00 91.06 89 TYR A N 1
ATOM 736 C CA . TYR A 1 89 ? -18.868 3.321 12.239 1.00 91.06 89 TYR A CA 1
ATOM 737 C C . TYR A 1 89 ? -18.352 3.543 10.817 1.00 91.06 89 TYR A C 1
ATOM 739 O O . TYR A 1 89 ? -18.586 4.600 10.234 1.00 91.06 89 TYR A O 1
ATOM 747 N N . TYR A 1 90 ? -17.728 2.522 10.229 1.00 90.94 90 TYR A N 1
ATOM 748 C CA . TYR A 1 90 ? -17.114 2.649 8.913 1.00 90.94 90 TYR A CA 1
ATOM 749 C C . TYR A 1 90 ? -18.137 3.034 7.834 1.00 90.94 90 TYR A C 1
ATOM 751 O O . TYR A 1 90 ? -17.908 3.933 7.026 1.00 90.94 90 TYR A O 1
ATOM 759 N N . THR A 1 91 ? -19.301 2.376 7.829 1.00 89.19 91 THR A N 1
ATOM 760 C CA . THR A 1 91 ? -20.357 2.644 6.838 1.00 89.19 91 THR A CA 1
ATOM 761 C C . THR A 1 91 ? -20.939 4.051 6.960 1.00 89.19 91 THR A C 1
ATOM 763 O O . THR A 1 91 ? -21.162 4.684 5.929 1.00 89.19 91 THR A O 1
ATOM 766 N N . GLN A 1 92 ? -21.117 4.570 8.181 1.00 87.69 92 GLN A N 1
ATOM 767 C CA . GLN A 1 92 ? -21.643 5.917 8.414 1.00 87.69 92 GLN A CA 1
ATOM 768 C C . GLN A 1 92 ? -20.619 7.002 8.066 1.00 87.69 92 GLN A C 1
ATOM 770 O O . GLN A 1 92 ? -20.903 7.881 7.253 1.00 87.69 92 GLN A O 1
ATOM 775 N N . VAL A 1 93 ? -19.394 6.908 8.595 1.00 85.75 93 VAL A N 1
ATOM 776 C CA . VAL A 1 93 ? -18.344 7.921 8.371 1.00 85.75 93 VAL A CA 1
ATOM 777 C C . VAL A 1 93 ? -17.925 7.986 6.904 1.00 85.75 93 VAL A C 1
ATOM 779 O O . VAL A 1 93 ? -17.548 9.040 6.387 1.00 85.75 93 VAL A O 1
ATOM 782 N N . HIS A 1 94 ? -17.962 6.857 6.198 1.00 85.94 94 HIS A N 1
ATOM 783 C CA . HIS A 1 94 ? -17.572 6.808 4.791 1.00 85.94 94 HIS A CA 1
ATOM 784 C C . HIS A 1 94 ? -18.743 6.833 3.813 1.00 85.94 94 HIS A C 1
ATOM 786 O O . HIS A 1 94 ? -18.484 6.826 2.609 1.00 85.94 94 HIS A O 1
ATOM 792 N N . GLN A 1 95 ? -19.985 6.878 4.308 1.00 86.38 95 GLN A N 1
ATOM 793 C CA . GLN A 1 95 ? -21.209 6.836 3.501 1.00 86.38 95 GLN A CA 1
ATOM 794 C C . GLN A 1 95 ? -21.157 5.717 2.454 1.00 86.38 95 GLN A C 1
ATOM 796 O O . GLN A 1 95 ? -21.369 5.921 1.259 1.00 86.38 95 GLN A O 1
ATOM 801 N N . CYS A 1 96 ? -20.790 4.519 2.903 1.00 86.50 96 CYS A N 1
ATOM 802 C CA . CYS A 1 96 ? -20.604 3.371 2.029 1.00 86.50 96 CYS A CA 1
ATOM 803 C C . CYS A 1 96 ? -21.378 2.156 2.535 1.00 86.50 96 CYS A C 1
ATOM 805 O O . CYS A 1 96 ? -21.660 2.018 3.723 1.00 86.50 96 CYS A O 1
ATOM 807 N N . VAL A 1 97 ? -21.720 1.254 1.618 1.00 88.81 97 VAL A N 1
ATOM 808 C CA . VAL A 1 97 ? -22.388 -0.007 1.959 1.00 88.81 97 VAL A CA 1
ATOM 809 C C . VAL A 1 97 ? -21.380 -1.042 2.467 1.00 88.81 97 VAL A C 1
ATOM 811 O O . VAL A 1 97 ? -20.220 -1.048 2.054 1.00 88.81 97 VAL A O 1
ATOM 814 N N . ASP A 1 98 ? -21.832 -1.994 3.289 1.00 87.69 98 ASP A N 1
ATOM 815 C CA . ASP A 1 98 ? -20.992 -3.075 3.844 1.00 87.69 98 ASP A CA 1
ATOM 816 C C . ASP A 1 98 ? -20.247 -3.881 2.757 1.00 87.69 98 ASP A C 1
ATOM 818 O O . ASP A 1 98 ? -19.113 -4.316 2.956 1.00 87.69 98 ASP A O 1
ATOM 822 N N . ARG A 1 99 ? -20.833 -4.018 1.556 1.00 88.94 99 ARG A N 1
ATOM 823 C CA . ARG A 1 99 ? -20.160 -4.638 0.399 1.00 88.94 99 ARG A CA 1
ATOM 824 C C . ARG A 1 99 ? -18.852 -3.918 0.037 1.00 88.94 99 ARG A C 1
ATOM 826 O O . ARG A 1 99 ? -17.868 -4.581 -0.279 1.00 88.94 99 ARG A O 1
ATOM 833 N N . SER A 1 100 ? -18.823 -2.588 0.103 1.00 89.31 100 SER A N 1
ATOM 834 C CA . SER A 1 100 ? -17.629 -1.789 -0.193 1.00 89.31 100 SER A CA 1
ATOM 835 C C . SER A 1 100 ? -16.539 -1.997 0.857 1.00 89.31 100 SER A C 1
ATOM 837 O O . SER A 1 100 ? -15.378 -2.172 0.491 1.00 89.31 100 SER A O 1
ATOM 839 N N . LEU A 1 101 ? -16.913 -2.063 2.142 1.00 91.69 101 LEU A N 1
ATOM 840 C CA . LEU A 1 101 ? -15.997 -2.417 3.231 1.00 91.69 101 LEU A CA 1
ATOM 841 C C . LEU A 1 101 ? -15.399 -3.815 3.016 1.00 91.69 101 LEU A C 1
ATOM 843 O O . LEU A 1 101 ? -14.184 -3.984 3.087 1.00 91.69 101 LEU A O 1
ATOM 847 N N . ARG A 1 102 ? -16.226 -4.814 2.681 1.00 91.25 102 ARG A N 1
ATOM 848 C CA . ARG A 1 102 ? -15.748 -6.178 2.395 1.00 91.25 102 ARG A CA 1
ATOM 849 C C . ARG A 1 102 ? -14.745 -6.224 1.245 1.00 91.25 102 ARG A C 1
ATOM 851 O O . ARG A 1 102 ? -13.719 -6.887 1.373 1.00 91.25 102 ARG A O 1
ATOM 858 N N . ASN A 1 103 ? -15.006 -5.503 0.156 1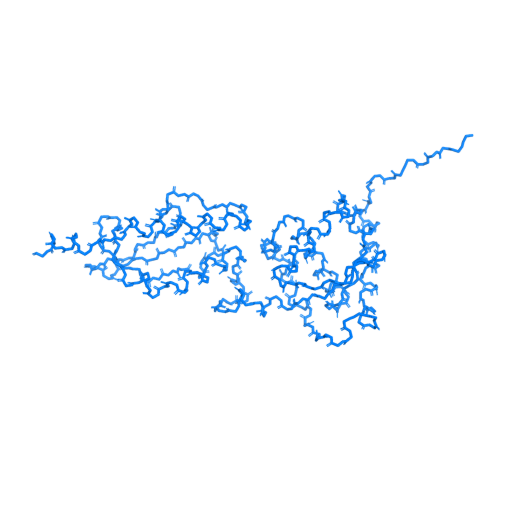.00 89.31 103 ASN A N 1
ATOM 859 C CA . ASN A 1 103 ? -14.072 -5.421 -0.968 1.00 89.31 103 ASN A CA 1
ATOM 860 C C . ASN A 1 103 ? -12.744 -4.773 -0.554 1.00 89.31 103 ASN A C 1
ATOM 862 O O . ASN A 1 103 ? -11.684 -5.303 -0.869 1.00 89.31 103 ASN A O 1
ATOM 866 N N . ALA A 1 104 ? -12.795 -3.677 0.208 1.00 89.38 104 ALA A N 1
ATOM 867 C CA . ALA A 1 104 ? -11.602 -3.013 0.724 1.00 89.38 104 ALA A CA 1
ATOM 868 C C . ALA A 1 104 ? -10.775 -3.930 1.645 1.00 89.38 104 ALA A C 1
ATOM 870 O O . ALA A 1 104 ? -9.554 -3.974 1.520 1.00 89.38 104 ALA A O 1
ATOM 871 N N . ILE A 1 105 ? -11.422 -4.702 2.525 1.00 92.81 105 ILE A N 1
ATOM 872 C CA . ILE A 1 105 ? -10.749 -5.698 3.374 1.00 92.81 105 ILE A CA 1
ATOM 873 C C . ILE A 1 105 ? -10.062 -6.763 2.513 1.00 92.81 105 ILE A C 1
ATOM 875 O O . ILE A 1 105 ? -8.878 -7.030 2.708 1.00 92.81 105 ILE A O 1
ATOM 879 N N . ASN A 1 106 ? -10.779 -7.339 1.542 1.00 90.19 106 ASN A N 1
ATOM 880 C CA . ASN A 1 106 ? -10.231 -8.365 0.651 1.00 90.19 106 ASN A CA 1
ATOM 881 C C . ASN A 1 106 ? -9.004 -7.850 -0.120 1.00 90.19 106 ASN A C 1
ATOM 883 O O . ASN A 1 106 ? -8.004 -8.558 -0.231 1.00 90.19 106 ASN A O 1
ATOM 887 N N . ASP A 1 107 ? -9.055 -6.607 -0.606 1.00 82.75 107 ASP A N 1
ATOM 888 C CA . ASP A 1 107 ? -7.935 -5.967 -1.299 1.00 82.75 107 ASP A CA 1
ATOM 889 C C . ASP A 1 107 ? -6.704 -5.818 -0.393 1.00 82.75 107 ASP A C 1
ATOM 891 O O . ASP A 1 107 ? -5.575 -6.020 -0.848 1.00 82.75 107 ASP A O 1
ATOM 895 N N . LEU A 1 108 ? -6.890 -5.448 0.879 1.00 87.25 108 LEU A N 1
ATOM 896 C CA . LEU A 1 108 ? -5.789 -5.286 1.835 1.00 87.25 108 LEU A CA 1
ATOM 897 C C . LEU A 1 108 ? -5.199 -6.632 2.283 1.00 87.25 108 LEU A C 1
ATOM 899 O O . LEU A 1 108 ? -3.980 -6.741 2.445 1.00 87.25 108 LEU A O 1
ATOM 903 N N . GLU A 1 109 ? -6.026 -7.669 2.435 1.00 89.25 109 GLU A N 1
ATOM 904 C CA . GLU A 1 109 ? -5.564 -9.036 2.712 1.00 89.25 109 GLU A CA 1
ATOM 905 C C . GLU A 1 109 ? -4.777 -9.622 1.540 1.00 89.25 109 GLU A C 1
ATOM 907 O O . GLU A 1 109 ? -3.696 -10.172 1.743 1.00 89.25 109 GLU A O 1
ATOM 912 N N . ALA A 1 110 ? -5.259 -9.442 0.304 1.00 82.94 110 ALA A N 1
ATOM 913 C CA . ALA A 1 110 ? -4.559 -9.886 -0.903 1.00 82.94 110 ALA A CA 1
ATOM 914 C C . ALA A 1 110 ? -3.186 -9.209 -1.067 1.00 82.94 110 ALA A C 1
ATOM 916 O O . ALA A 1 110 ? -2.266 -9.774 -1.656 1.00 82.94 110 ALA A O 1
ATOM 917 N N . GLN A 1 111 ? -3.034 -7.998 -0.526 1.00 75.25 111 GLN A N 1
ATOM 918 C CA . GLN A 1 111 ? -1.761 -7.278 -0.470 1.00 75.25 111 GLN A CA 1
ATOM 919 C C . GLN A 1 111 ? -0.871 -7.701 0.708 1.00 75.25 111 GLN A C 1
ATOM 921 O O . GLN A 1 111 ? 0.267 -7.242 0.799 1.00 75.25 111 GLN A O 1
ATOM 926 N N . GLY A 1 112 ? -1.356 -8.564 1.605 1.00 84.56 112 GLY A N 1
ATOM 927 C CA . GLY A 1 112 ? -0.623 -9.036 2.779 1.00 84.56 112 GLY A CA 1
ATOM 928 C C . GLY A 1 112 ? -0.441 -7.976 3.867 1.00 84.56 112 GLY A C 1
ATOM 929 O O . GLY A 1 112 ? 0.495 -8.077 4.657 1.00 84.56 112 GLY A O 1
ATOM 930 N N . LEU A 1 113 ? -1.292 -6.947 3.896 1.00 86.88 113 LEU A N 1
ATOM 931 C CA . LEU A 1 113 ? -1.205 -5.836 4.855 1.00 86.88 113 LEU A CA 1
ATOM 932 C C . LEU A 1 113 ? -1.993 -6.102 6.129 1.00 86.88 113 LEU A C 1
ATOM 934 O O . LEU A 1 113 ? -1.657 -5.585 7.191 1.00 86.88 113 LEU A O 1
ATOM 938 N N . ILE A 1 114 ? -3.050 -6.899 6.009 1.00 93.81 114 ILE A N 1
ATOM 939 C CA . ILE A 1 114 ? -3.916 -7.252 7.122 1.00 93.81 114 ILE A CA 1
ATOM 940 C C . ILE A 1 114 ? -4.270 -8.735 7.089 1.00 93.81 114 ILE A C 1
ATOM 942 O O . ILE A 1 114 ? -3.981 -9.454 6.129 1.00 93.81 114 ILE A O 1
ATOM 946 N N . GLU A 1 115 ? -4.914 -9.169 8.158 1.00 95.25 115 GLU A N 1
ATOM 947 C CA . GLU A 1 115 ? -5.674 -10.407 8.243 1.00 95.25 115 GLU A CA 1
ATOM 948 C C . GLU A 1 115 ? -6.948 -10.130 9.030 1.00 95.25 115 GLU A C 1
ATOM 950 O O . GLU A 1 115 ? -6.883 -9.497 10.084 1.00 95.25 115 GLU A O 1
ATOM 955 N N . ALA A 1 116 ? -8.103 -10.536 8.510 1.00 95.69 116 ALA A N 1
ATOM 956 C CA . ALA A 1 116 ? -9.389 -10.181 9.087 1.00 95.69 116 ALA A CA 1
ATOM 957 C C . ALA A 1 116 ? -10.194 -11.417 9.501 1.00 95.69 116 ALA A C 1
ATOM 959 O O . ALA A 1 116 ? -10.448 -12.322 8.706 1.00 95.69 116 ALA A O 1
ATOM 960 N N . VAL A 1 117 ? -10.710 -11.404 10.731 1.00 93.25 117 VAL A N 1
ATOM 961 C CA . VAL A 1 117 ? -11.767 -12.326 11.156 1.00 93.25 117 VAL A CA 1
ATOM 962 C C . VAL A 1 117 ? -13.097 -11.763 10.668 1.00 93.25 117 VAL A C 1
ATOM 964 O O . VAL A 1 117 ? -13.655 -10.813 11.227 1.00 93.25 117 VAL A O 1
ATOM 967 N N . LYS A 1 118 ? -13.589 -12.342 9.573 1.00 84.06 118 LYS A N 1
ATOM 968 C CA . LYS A 1 118 ? -14.829 -11.935 8.905 1.00 84.06 118 LYS A CA 1
ATOM 969 C C . LYS A 1 118 ? -16.047 -12.589 9.566 1.00 84.06 118 LYS A C 1
ATOM 971 O O . LYS A 1 118 ? -15.929 -13.508 10.369 1.00 84.06 118 LYS A O 1
ATOM 976 N N . ASN A 1 119 ? -17.238 -12.117 9.200 1.00 79.19 119 ASN A N 1
ATOM 977 C CA . ASN A 1 119 ? -18.531 -12.707 9.588 1.00 79.19 119 ASN A CA 1
ATOM 978 C C . ASN A 1 119 ? -18.904 -12.600 11.076 1.00 79.19 119 ASN A C 1
ATOM 980 O O . ASN A 1 119 ? -19.821 -13.281 11.527 1.00 79.19 119 ASN A O 1
ATOM 984 N N . LYS A 1 120 ? -18.262 -11.706 11.833 1.00 85.00 120 LYS A N 1
ATOM 985 C CA . LYS A 1 120 ? -18.750 -11.311 13.159 1.00 85.00 120 LYS A CA 1
ATOM 986 C C . LYS A 1 120 ? -19.758 -10.156 13.045 1.00 85.00 120 LYS A C 1
ATOM 988 O O . LYS A 1 120 ? -19.576 -9.287 12.178 1.00 85.00 120 LYS A O 1
ATOM 993 N N . PRO A 1 121 ? -20.837 -10.167 13.852 1.00 83.69 121 PRO A N 1
ATOM 994 C CA . PRO A 1 121 ? -21.790 -9.067 13.908 1.00 83.69 121 PRO A CA 1
ATOM 995 C C . PRO A 1 121 ? -21.151 -7.847 14.582 1.00 83.69 121 PRO A C 1
ATOM 997 O O . PRO A 1 121 ? -20.314 -7.979 15.474 1.00 83.69 121 PRO A O 1
ATOM 1000 N N . GLY A 1 122 ? -21.533 -6.650 14.137 1.00 89.06 122 GLY A N 1
ATOM 1001 C CA . GLY A 1 122 ? -21.063 -5.374 14.689 1.00 89.06 122 GLY A CA 1
ATOM 1002 C C . GLY A 1 122 ? -19.643 -4.985 14.268 1.00 89.06 122 GLY A C 1
ATOM 1003 O O . GLY A 1 122 ? -19.461 -3.913 13.697 1.00 89.06 122 GLY A O 1
ATOM 1004 N N . TYR A 1 123 ? -18.658 -5.859 14.484 1.00 92.62 123 TYR A N 1
ATOM 1005 C CA . TYR A 1 123 ? -17.239 -5.569 14.266 1.00 92.62 123 TYR A CA 1
ATOM 1006 C C . TYR A 1 123 ? -16.591 -6.474 13.214 1.00 92.62 123 TYR A C 1
ATOM 1008 O O . TYR A 1 123 ? -17.017 -7.602 12.964 1.00 92.62 123 TYR A O 1
ATOM 1016 N N . VAL A 1 124 ? -15.520 -5.966 12.613 1.00 94.81 124 VAL A N 1
ATOM 1017 C CA . VAL A 1 124 ? -14.501 -6.744 11.910 1.00 94.81 124 VAL A CA 1
ATOM 1018 C C . VAL A 1 124 ? -13.230 -6.666 12.745 1.00 94.81 124 VAL A C 1
ATOM 1020 O O . VAL A 1 124 ? -12.738 -5.572 13.021 1.00 94.81 124 VAL A O 1
ATOM 1023 N N . TYR A 1 125 ? -12.700 -7.817 13.149 1.00 96.25 125 TYR A N 1
ATOM 1024 C CA . TYR A 1 125 ? -11.444 -7.873 13.893 1.00 96.25 125 TYR A CA 1
ATOM 1025 C C . TYR A 1 125 ? -10.293 -8.046 12.917 1.00 96.25 125 TYR A C 1
ATOM 1027 O O . TYR A 1 125 ? -10.330 -8.933 12.065 1.00 96.25 125 TYR A O 1
ATOM 1035 N N . ILE A 1 126 ? -9.295 -7.178 13.017 1.00 97.19 126 ILE A N 1
ATOM 1036 C CA . ILE A 1 126 ? -8.237 -7.036 12.026 1.00 97.19 126 ILE A CA 1
ATOM 1037 C C . ILE A 1 126 ? -6.886 -7.079 12.727 1.00 97.19 126 ILE A C 1
ATOM 1039 O O . ILE A 1 126 ? -6.621 -6.304 13.641 1.00 97.19 126 ILE A O 1
ATOM 1043 N N . TYR A 1 127 ? -6.011 -7.956 12.259 1.00 97.12 127 TYR A N 1
ATOM 1044 C CA . TYR A 1 127 ? -4.596 -7.923 12.577 1.00 97.12 127 TYR A CA 1
ATOM 1045 C C . TYR A 1 127 ? -3.863 -7.108 11.510 1.00 97.12 127 TYR A C 1
ATOM 1047 O O . TYR A 1 127 ? -3.795 -7.511 10.346 1.00 97.12 127 TYR A O 1
ATOM 1055 N N . LEU A 1 128 ? -3.316 -5.957 11.898 1.00 95.38 128 LEU A N 1
ATOM 1056 C CA . LEU A 1 128 ? -2.442 -5.140 11.059 1.00 95.38 128 LEU A CA 1
ATOM 1057 C C . LEU A 1 128 ? -1.038 -5.744 11.041 1.00 95.38 128 LEU A C 1
ATOM 1059 O O . LEU A 1 128 ? -0.361 -5.832 12.071 1.00 95.38 128 LEU A O 1
ATOM 1063 N N . LYS A 1 129 ? -0.597 -6.144 9.847 1.00 92.69 129 LYS A N 1
ATOM 1064 C CA . LYS A 1 129 ? 0.726 -6.724 9.621 1.00 92.69 129 LYS A CA 1
ATOM 1065 C C . LYS A 1 129 ? 1.772 -5.619 9.530 1.00 92.69 129 LYS A C 1
ATOM 1067 O O . LYS A 1 129 ? 1.501 -4.492 9.118 1.00 92.69 129 LYS A O 1
ATOM 1072 N N . ASP A 1 130 ? 3.005 -5.970 9.874 1.00 88.31 130 ASP A N 1
ATOM 1073 C CA . ASP A 1 130 ? 4.155 -5.109 9.627 1.00 88.31 130 ASP A CA 1
ATOM 1074 C C . ASP A 1 130 ? 4.400 -5.001 8.113 1.00 88.31 130 ASP A C 1
ATOM 1076 O O . ASP A 1 130 ? 5.002 -5.880 7.488 1.00 88.31 130 ASP A O 1
ATOM 1080 N N . PHE A 1 131 ? 3.927 -3.906 7.514 1.00 80.00 131 PHE A N 1
ATOM 1081 C CA . PHE A 1 131 ? 4.064 -3.670 6.079 1.00 80.00 131 PHE A CA 1
ATOM 1082 C C . PHE A 1 131 ? 5.532 -3.560 5.638 1.00 80.00 131 PHE A C 1
ATOM 1084 O O . PHE A 1 131 ? 5.824 -3.770 4.462 1.00 80.00 131 PHE A O 1
ATOM 1091 N N . THR A 1 132 ? 6.476 -3.268 6.544 1.00 74.88 132 THR A N 1
ATOM 1092 C CA . THR A 1 132 ? 7.907 -3.197 6.203 1.00 74.88 132 THR A CA 1
ATOM 1093 C C . THR A 1 132 ? 8.494 -4.578 5.911 1.00 74.88 132 THR A C 1
ATOM 1095 O O . THR A 1 132 ? 9.458 -4.696 5.154 1.00 74.88 132 THR A O 1
ATOM 1098 N N . LYS A 1 133 ? 7.880 -5.636 6.455 1.00 77.50 133 LYS A N 1
ATOM 1099 C CA . LYS A 1 133 ? 8.271 -7.037 6.238 1.00 77.50 133 LYS A CA 1
ATOM 1100 C C . LYS A 1 133 ? 7.619 -7.665 5.011 1.00 77.50 133 LYS A C 1
ATOM 1102 O O . LYS A 1 133 ? 7.920 -8.807 4.672 1.00 77.50 133 LYS A O 1
ATOM 1107 N N . ASN A 1 134 ? 6.725 -6.952 4.337 1.00 71.81 134 ASN A N 1
ATOM 1108 C CA . ASN A 1 134 ? 6.085 -7.468 3.141 1.00 71.81 134 ASN A CA 1
ATOM 1109 C C . ASN A 1 134 ? 7.147 -7.694 2.045 1.00 71.81 134 ASN A C 1
ATOM 1111 O O . ASN A 1 134 ? 7.979 -6.826 1.775 1.00 71.81 134 ASN A O 1
ATOM 1115 N N . LYS A 1 135 ? 7.134 -8.877 1.412 1.00 63.34 135 LYS A N 1
ATOM 1116 C CA . LYS A 1 135 ? 8.117 -9.291 0.390 1.00 63.34 135 LYS A CA 1
ATOM 1117 C C . LYS A 1 135 ? 8.202 -8.317 -0.788 1.00 63.34 135 LYS A C 1
ATOM 1119 O O . LYS A 1 135 ? 9.215 -8.274 -1.474 1.00 63.34 135 LYS A O 1
ATOM 1124 N N . GLU A 1 136 ? 7.158 -7.528 -1.032 1.00 55.22 136 GLU A N 1
ATOM 1125 C CA . GLU A 1 136 ? 7.172 -6.484 -2.062 1.00 55.22 136 GLU A CA 1
ATOM 1126 C C . GLU A 1 136 ? 8.021 -5.260 -1.674 1.00 55.22 136 GLU A C 1
ATOM 1128 O O . GLU A 1 136 ? 8.448 -4.513 -2.553 1.00 55.22 136 GLU A O 1
ATOM 1133 N N . PHE A 1 137 ? 8.305 -5.088 -0.383 1.00 53.03 137 PHE A N 1
ATOM 1134 C CA . PHE A 1 137 ? 9.113 -4.018 0.207 1.00 53.03 137 PHE A CA 1
ATOM 1135 C C . PHE A 1 137 ? 10.537 -4.483 0.558 1.00 53.03 137 PHE A C 1
ATOM 1137 O O . PHE A 1 137 ? 11.476 -3.679 0.556 1.00 53.03 137 PHE A O 1
ATOM 1144 N N . GLN A 1 138 ? 10.719 -5.784 0.811 1.00 48.19 138 GLN A N 1
ATOM 1145 C CA . GLN A 1 138 ? 12.023 -6.405 1.043 1.00 48.19 138 GLN A CA 1
ATOM 1146 C C . GLN A 1 138 ? 12.815 -6.520 -0.273 1.00 48.19 138 GLN A C 1
ATOM 1148 O O . GLN A 1 138 ? 12.431 -7.234 -1.193 1.00 48.19 138 GLN A O 1
ATOM 1153 N N . GLY A 1 139 ? 13.930 -5.793 -0.370 1.00 43.69 139 GLY A N 1
ATOM 1154 C CA . GLY A 1 139 ? 14.768 -5.675 -1.581 1.00 43.69 139 GLY A CA 1
ATOM 1155 C C . GLY A 1 139 ? 15.049 -4.222 -1.962 1.00 43.69 139 GLY A C 1
ATOM 1156 O O . GLY A 1 139 ? 15.994 -3.896 -2.681 1.00 43.69 139 GLY A O 1
ATOM 1157 N N . SER A 1 140 ? 14.264 -3.320 -1.393 1.00 48.91 140 SER A N 1
ATOM 115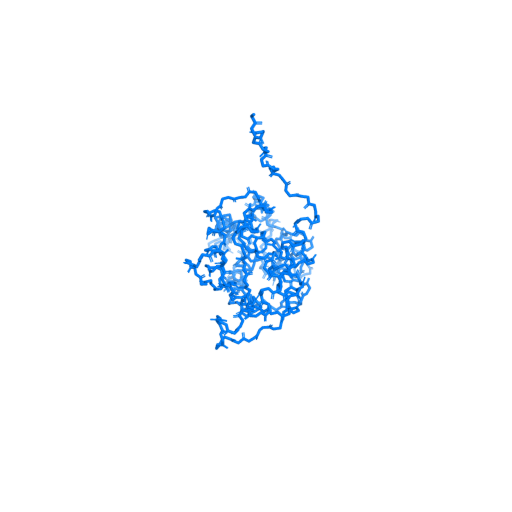8 C CA . SER A 1 140 ? 14.373 -1.901 -1.615 1.00 48.91 140 SER A CA 1
ATOM 1159 C C . SER A 1 140 ? 15.354 -1.333 -0.572 1.00 48.91 140 SER A C 1
ATOM 1161 O O . SER A 1 140 ? 15.010 -1.164 0.594 1.00 48.91 140 SER A O 1
ATOM 1163 N N . LYS A 1 141 ? 16.620 -1.080 -0.951 1.00 46.97 141 LYS A N 1
ATOM 1164 C CA . LYS A 1 141 ? 17.608 -0.342 -0.123 1.00 46.97 141 LYS A CA 1
ATOM 1165 C C . LYS A 1 141 ? 17.205 1.140 0.046 1.00 46.97 141 LYS A C 1
ATOM 1167 O O . LYS A 1 141 ? 18.047 2.032 0.006 1.00 46.97 141 LYS A O 1
ATOM 1172 N N . PHE A 1 142 ? 15.910 1.434 0.119 1.00 50.03 142 PHE A N 1
ATOM 1173 C CA . PHE A 1 142 ? 15.411 2.790 0.248 1.00 50.03 142 PHE A CA 1
ATOM 1174 C C . PHE A 1 142 ? 15.433 3.181 1.715 1.00 50.03 142 PHE A C 1
ATOM 1176 O O . PHE A 1 142 ? 14.957 2.454 2.586 1.00 50.03 142 PHE A O 1
ATOM 1183 N N . ASN A 1 143 ? 16.003 4.351 1.976 1.00 49.84 143 ASN A N 1
ATOM 1184 C CA . ASN A 1 143 ? 15.943 4.978 3.280 1.00 49.84 143 ASN A CA 1
ATOM 1185 C C . ASN A 1 143 ? 14.465 5.158 3.689 1.00 49.84 143 ASN A C 1
ATOM 1187 O O . ASN A 1 143 ? 13.572 5.277 2.845 1.00 49.84 143 ASN A O 1
ATOM 1191 N N . LYS A 1 144 ? 14.203 5.226 4.996 1.00 49.19 144 LYS A N 1
ATOM 1192 C CA . LYS A 1 144 ? 12.877 5.392 5.614 1.00 49.19 144 LYS A CA 1
ATOM 1193 C C . LYS A 1 144 ? 12.039 6.540 5.015 1.00 49.19 144 LYS A C 1
ATOM 1195 O O . LYS A 1 144 ? 10.817 6.489 5.160 1.00 49.19 144 LYS A O 1
ATOM 1200 N N . ASN A 1 145 ? 12.684 7.498 4.341 1.00 47.22 145 ASN A N 1
ATOM 1201 C CA . ASN A 1 145 ? 12.110 8.709 3.743 1.00 47.22 145 ASN A CA 1
ATOM 1202 C C . ASN A 1 145 ? 11.969 8.647 2.203 1.00 47.22 145 ASN A C 1
ATOM 1204 O O . ASN A 1 145 ? 11.400 9.557 1.605 1.00 47.22 145 ASN A O 1
ATOM 1208 N N . THR A 1 146 ? 12.467 7.596 1.536 1.00 51.22 146 THR A N 1
ATOM 1209 C CA . THR A 1 146 ? 12.486 7.483 0.060 1.00 51.22 146 THR A CA 1
ATOM 1210 C C . THR A 1 146 ? 11.673 6.312 -0.490 1.00 51.22 146 THR A C 1
ATOM 1212 O O . THR A 1 146 ? 11.658 6.085 -1.696 1.00 51.22 146 THR A O 1
ATOM 1215 N N . LEU A 1 147 ? 10.937 5.598 0.365 1.00 51.78 147 LEU A N 1
ATOM 1216 C CA . LEU A 1 147 ? 10.236 4.366 0.010 1.00 51.78 147 LEU A CA 1
ATOM 1217 C C . LEU A 1 147 ? 9.115 4.585 -1.045 1.00 51.78 147 LEU A C 1
ATOM 1219 O O . LEU A 1 147 ? 8.114 5.238 -0.758 1.00 51.78 147 LEU A O 1
ATOM 1223 N N . PRO A 1 148 ? 9.242 4.108 -2.286 1.00 55.19 148 PRO A N 1
ATOM 1224 C CA . PRO A 1 148 ? 8.279 4.401 -3.350 1.00 55.19 148 PRO A CA 1
ATOM 1225 C C . PRO A 1 148 ? 6.949 3.650 -3.159 1.00 55.19 148 PRO A C 1
ATOM 1227 O O . PRO A 1 148 ? 6.851 2.735 -2.345 1.00 55.19 148 PRO A O 1
ATOM 1230 N N . SER A 1 149 ? 5.904 4.021 -3.914 1.00 57.06 149 SER A N 1
ATOM 1231 C CA . SER A 1 149 ? 4.607 3.328 -3.811 1.00 57.06 149 SER A CA 1
ATOM 1232 C C . SER A 1 149 ? 4.622 1.876 -4.234 1.00 57.06 149 SER A C 1
ATOM 1234 O O . SER A 1 149 ? 5.313 1.635 -5.194 1.00 57.06 149 SER A O 1
ATOM 1236 N N . PRO A 1 150 ? 3.870 0.925 -3.645 1.00 56.53 150 PRO A N 1
ATOM 1237 C CA . PRO A 1 150 ? 3.664 -0.446 -4.122 1.00 56.53 150 PRO A CA 1
ATOM 1238 C C . PRO A 1 150 ? 3.463 -0.588 -5.621 1.00 56.53 150 PRO A C 1
ATOM 1240 O O . PRO A 1 150 ? 4.041 -1.490 -6.229 1.00 56.53 150 PRO A O 1
ATOM 1243 N N . PHE A 1 151 ? 2.736 0.347 -6.241 1.00 64.88 151 PHE A N 1
ATOM 1244 C CA . PHE A 1 151 ? 2.687 0.474 -7.698 1.00 64.88 151 PHE A CA 1
ATOM 1245 C C . PHE A 1 151 ? 4.096 0.528 -8.311 1.00 64.88 151 PHE A C 1
ATOM 1247 O O . PHE A 1 151 ? 4.447 -0.286 -9.164 1.00 64.88 151 PHE A O 1
ATOM 1254 N N . PHE A 1 152 ? 4.929 1.431 -7.802 1.00 67.75 152 PHE A N 1
ATOM 1255 C CA . PHE A 1 152 ? 6.337 1.583 -8.146 1.00 67.75 152 PHE A CA 1
ATOM 1256 C C . PHE A 1 152 ? 7.254 0.519 -7.556 1.00 67.75 152 PHE A C 1
ATOM 1258 O O . PHE A 1 152 ? 8.162 0.126 -8.261 1.00 67.75 152 PHE A O 1
ATOM 1265 N N . LEU A 1 153 ? 7.034 -0.025 -6.359 1.00 68.06 153 LEU A N 1
ATOM 1266 C CA . LEU A 1 153 ? 7.879 -1.070 -5.779 1.00 68.06 153 LEU A CA 1
ATOM 1267 C C . LEU A 1 153 ? 7.870 -2.308 -6.653 1.00 68.06 153 LEU A C 1
ATOM 1269 O O . LEU A 1 153 ? 8.921 -2.860 -6.929 1.00 68.06 153 LEU A O 1
ATOM 1273 N N . LYS A 1 154 ? 6.715 -2.713 -7.186 1.00 66.50 154 LYS A N 1
ATOM 1274 C CA . LYS A 1 154 ? 6.678 -3.840 -8.124 1.00 66.50 154 LYS A CA 1
ATOM 1275 C C . LYS A 1 154 ? 7.354 -3.517 -9.457 1.00 66.50 154 LYS A C 1
ATOM 1277 O O . LYS A 1 154 ? 7.968 -4.410 -10.037 1.00 66.50 154 LYS A O 1
ATOM 1282 N N . ILE A 1 155 ? 7.263 -2.274 -9.938 1.00 75.25 155 ILE A N 1
ATOM 1283 C CA . ILE A 1 155 ? 8.004 -1.831 -11.129 1.00 75.25 155 ILE A CA 1
ATOM 1284 C C . ILE A 1 155 ? 9.511 -1.830 -10.851 1.00 75.25 155 ILE A C 1
ATOM 1286 O O . ILE A 1 155 ? 10.283 -2.336 -11.654 1.00 75.25 155 ILE A O 1
ATOM 1290 N N . ILE A 1 156 ? 9.925 -1.333 -9.693 1.00 74.81 156 ILE A N 1
ATOM 1291 C CA . ILE A 1 156 ? 11.310 -1.262 -9.242 1.00 74.81 156 ILE A CA 1
ATOM 1292 C C . ILE A 1 156 ? 11.864 -2.661 -9.031 1.00 74.81 156 ILE A C 1
ATOM 1294 O O . ILE A 1 156 ? 12.910 -2.958 -9.579 1.00 74.81 156 ILE A O 1
ATOM 1298 N N . ASN A 1 157 ? 11.148 -3.551 -8.347 1.00 72.25 157 ASN A N 1
ATOM 1299 C CA . ASN A 1 157 ? 11.537 -4.948 -8.166 1.00 72.25 157 ASN A CA 1
ATOM 1300 C C . ASN A 1 157 ? 11.672 -5.652 -9.520 1.00 72.25 157 ASN A C 1
ATOM 1302 O O . ASN A 1 157 ? 12.619 -6.406 -9.729 1.00 72.25 157 ASN A O 1
ATOM 1306 N N . PHE A 1 158 ? 10.757 -5.396 -10.463 1.00 78.75 158 PHE A N 1
ATOM 1307 C CA . PHE A 1 158 ? 10.885 -5.900 -11.830 1.00 78.75 158 PHE A CA 1
ATOM 1308 C C . PHE A 1 158 ? 12.151 -5.365 -12.506 1.00 78.75 158 PHE A C 1
ATOM 1310 O O . PHE A 1 158 ? 12.925 -6.149 -13.055 1.00 78.75 158 PHE A O 1
ATOM 1317 N N . LEU A 1 159 ? 12.381 -4.053 -12.450 1.00 80.44 159 LEU A N 1
ATOM 1318 C CA . LEU A 1 159 ? 13.547 -3.412 -13.047 1.00 80.44 159 LEU A CA 1
ATOM 1319 C C . LEU A 1 159 ? 14.844 -3.919 -12.411 1.00 80.44 159 LEU A C 1
ATOM 1321 O O . LEU A 1 159 ? 15.717 -4.349 -13.145 1.00 80.44 159 LEU A O 1
ATOM 1325 N N . GLN A 1 160 ? 14.926 -3.990 -11.082 1.00 78.75 160 GLN A N 1
ATOM 1326 C CA . GLN A 1 160 ? 16.052 -4.520 -10.306 1.00 78.75 160 GLN A CA 1
ATOM 1327 C C . GLN A 1 160 ? 16.371 -5.974 -10.659 1.00 78.75 160 GLN A C 1
ATOM 1329 O O . GLN A 1 160 ? 17.528 -6.290 -10.932 1.00 78.75 160 GLN A O 1
ATOM 1334 N N . LYS A 1 161 ? 15.354 -6.848 -10.724 1.00 81.44 161 LYS A N 1
ATOM 1335 C CA . LYS A 1 161 ? 15.524 -8.243 -11.169 1.00 81.44 161 LYS A CA 1
ATOM 1336 C C . LYS A 1 161 ? 16.076 -8.325 -12.591 1.00 81.44 161 LYS A C 1
ATOM 1338 O O . LYS A 1 161 ? 16.834 -9.235 -12.905 1.00 81.44 161 LYS A O 1
ATOM 1343 N N . ASN A 1 162 ? 15.714 -7.369 -13.444 1.00 81.94 162 ASN A N 1
ATOM 1344 C CA . ASN A 1 162 ? 16.157 -7.314 -14.832 1.00 81.94 162 ASN A CA 1
ATOM 1345 C C . ASN A 1 162 ? 17.398 -6.436 -15.053 1.00 81.94 162 ASN A C 1
ATOM 1347 O O . ASN A 1 162 ? 17.907 -6.437 -16.169 1.00 81.94 162 ASN A O 1
ATOM 1351 N N . THR A 1 163 ? 17.917 -5.723 -14.045 1.00 82.81 163 THR A N 1
ATOM 1352 C CA . THR A 1 163 ? 18.959 -4.701 -14.240 1.00 82.81 163 THR A CA 1
ATOM 1353 C C . THR A 1 163 ? 20.189 -5.282 -14.915 1.00 82.81 163 THR A C 1
ATOM 1355 O O . THR A 1 163 ? 20.646 -4.712 -15.895 1.00 82.81 163 THR A O 1
ATOM 1358 N N . LYS A 1 164 ? 20.699 -6.435 -14.459 1.00 83.44 164 LYS A N 1
ATOM 1359 C CA . LYS A 1 164 ? 21.883 -7.071 -15.069 1.00 83.44 164 LYS A CA 1
ATOM 1360 C C . LYS A 1 164 ? 21.685 -7.325 -16.570 1.00 83.44 164 LYS A C 1
ATOM 1362 O O . LYS A 1 164 ? 22.536 -6.954 -17.367 1.00 83.44 164 LYS A O 1
ATOM 1367 N N . ARG A 1 165 ? 20.523 -7.870 -16.945 1.00 86.94 165 ARG A N 1
ATOM 1368 C CA . ARG A 1 165 ? 20.144 -8.125 -18.343 1.00 86.94 165 ARG A CA 1
ATOM 1369 C C . ARG A 1 165 ? 19.935 -6.836 -19.136 1.00 86.94 165 ARG A C 1
ATOM 1371 O O . ARG A 1 165 ? 20.266 -6.781 -20.308 1.00 86.94 165 ARG A O 1
ATOM 1378 N N . LEU A 1 166 ? 19.364 -5.803 -18.520 1.00 87.88 166 LEU A N 1
ATOM 1379 C CA . LEU A 1 166 ? 19.161 -4.516 -19.183 1.00 87.88 166 LEU A CA 1
ATOM 1380 C C . LEU A 1 166 ? 20.489 -3.791 -19.419 1.00 87.88 166 LEU A C 1
ATOM 1382 O O . LEU A 1 166 ? 20.622 -3.140 -20.447 1.00 87.88 166 LEU A O 1
ATOM 1386 N N . LYS A 1 167 ? 21.460 -3.919 -18.508 1.00 88.31 167 LYS A N 1
ATOM 1387 C CA . LYS A 1 167 ? 22.804 -3.343 -18.653 1.00 88.31 167 LYS A CA 1
ATOM 1388 C C . LYS A 1 167 ? 23.638 -4.018 -19.740 1.00 88.31 167 LYS A C 1
ATOM 1390 O O . LYS A 1 167 ? 24.435 -3.344 -20.368 1.00 88.31 167 LYS A O 1
ATOM 1395 N N . SER A 1 168 ? 23.435 -5.312 -19.993 1.00 86.00 168 SER A N 1
ATOM 1396 C CA . SER A 1 168 ? 24.179 -6.055 -21.022 1.00 86.00 168 SER A CA 1
ATOM 1397 C C . SER A 1 168 ? 23.694 -5.804 -22.458 1.00 86.00 168 SER A C 1
ATOM 1399 O O . SER A 1 168 ? 24.203 -6.418 -23.391 1.00 86.00 168 SER A O 1
ATOM 1401 N N . VAL A 1 169 ? 22.667 -4.974 -22.650 1.00 89.38 169 VAL A N 1
ATOM 1402 C CA . VAL A 1 169 ? 22.090 -4.665 -23.964 1.00 89.38 169 VAL A CA 1
ATOM 1403 C C . VAL A 1 169 ? 22.530 -3.269 -24.393 1.00 89.38 169 VAL A C 1
ATOM 1405 O O . VAL A 1 169 ? 22.505 -2.331 -23.599 1.00 89.38 169 VAL A O 1
ATOM 1408 N N . LYS A 1 170 ? 22.882 -3.131 -25.674 1.00 92.00 170 LYS A N 1
ATOM 1409 C CA . LYS A 1 170 ? 23.181 -1.845 -26.312 1.00 92.00 170 LYS A CA 1
ATOM 1410 C C . LYS A 1 170 ? 21.893 -1.203 -26.817 1.00 92.00 170 LYS A C 1
ATOM 1412 O O . LYS A 1 170 ? 21.073 -1.870 -27.452 1.00 92.00 170 LYS A O 1
ATOM 1417 N N . TYR A 1 171 ? 21.725 0.089 -26.569 1.00 91.44 171 TYR A N 1
ATOM 1418 C CA . TYR A 1 171 ? 20.535 0.851 -26.943 1.00 91.44 171 TYR A CA 1
ATOM 1419 C C . TYR A 1 171 ? 20.890 2.012 -27.860 1.00 91.44 171 TYR A C 1
ATOM 1421 O O . TYR A 1 171 ? 21.929 2.638 -27.688 1.00 91.44 171 TYR A O 1
ATOM 1429 N N . ARG A 1 172 ? 20.005 2.344 -28.800 1.00 90.88 172 ARG A N 1
ATOM 1430 C CA . ARG A 1 172 ? 20.105 3.573 -29.588 1.00 90.88 172 ARG A CA 1
ATOM 1431 C C . ARG A 1 172 ? 19.326 4.689 -28.897 1.00 90.88 172 ARG A C 1
ATOM 1433 O O . ARG A 1 172 ? 18.096 4.665 -28.889 1.00 90.88 172 ARG A O 1
ATOM 1440 N N . VAL A 1 173 ? 20.030 5.662 -28.328 1.00 87.50 173 VAL A N 1
ATOM 1441 C CA . VAL A 1 173 ? 19.461 6.822 -27.624 1.00 87.50 173 VAL A CA 1
ATOM 1442 C C . VAL A 1 173 ? 20.041 8.090 -28.241 1.00 87.50 173 VAL A C 1
ATOM 1444 O O . VAL A 1 173 ? 21.251 8.193 -28.378 1.00 87.50 173 VAL A O 1
ATOM 1447 N N . ASN A 1 174 ? 19.188 9.038 -28.650 1.00 83.69 174 ASN A N 1
ATOM 1448 C CA . ASN A 1 174 ? 19.606 10.287 -29.311 1.00 83.69 174 ASN A CA 1
ATOM 1449 C C . ASN A 1 174 ? 20.627 10.064 -30.446 1.00 83.69 174 ASN A C 1
ATOM 1451 O O . ASN A 1 174 ? 21.646 10.739 -30.524 1.00 83.69 174 ASN A O 1
ATOM 1455 N N . SER A 1 175 ? 20.365 9.070 -31.301 1.00 84.25 175 SER A N 1
ATOM 1456 C CA . SER A 1 175 ? 21.239 8.663 -32.415 1.00 84.25 175 SER A CA 1
ATOM 1457 C C . SER A 1 175 ? 22.621 8.117 -32.023 1.00 84.25 175 SER A C 1
ATOM 1459 O O . SER A 1 175 ? 23.397 7.770 -32.907 1.00 84.25 175 SER A O 1
ATOM 1461 N N . GLN A 1 176 ? 22.908 7.942 -30.732 1.00 85.94 176 GLN A N 1
ATOM 1462 C CA . GLN A 1 176 ? 24.130 7.316 -30.228 1.00 85.94 176 GLN A CA 1
ATOM 1463 C C . GLN A 1 176 ? 23.857 5.903 -29.707 1.00 85.94 176 GLN A C 1
ATOM 1465 O O . GLN A 1 176 ? 22.737 5.572 -29.307 1.00 85.94 176 GLN A O 1
ATOM 1470 N N . ILE A 1 177 ? 24.883 5.050 -29.733 1.00 90.00 177 ILE A N 1
ATOM 1471 C CA . ILE A 1 177 ? 24.829 3.726 -29.110 1.00 90.00 177 ILE A CA 1
ATOM 1472 C C . ILE A 1 177 ? 25.282 3.875 -27.661 1.00 90.00 177 ILE A C 1
ATOM 1474 O O . ILE A 1 177 ? 26.391 4.334 -27.393 1.00 90.00 177 ILE A O 1
ATOM 1478 N N . CYS A 1 178 ? 24.414 3.480 -26.740 1.00 90.50 178 CYS A N 1
ATOM 1479 C CA . CYS A 1 178 ? 24.596 3.656 -25.312 1.00 90.50 178 CYS A CA 1
ATOM 1480 C C . CYS A 1 178 ? 24.356 2.356 -24.542 1.00 90.50 178 CYS A C 1
ATOM 1482 O O . CYS A 1 178 ? 23.610 1.476 -24.979 1.00 90.50 178 CYS A O 1
ATOM 1484 N N . GLU A 1 179 ? 24.906 2.289 -23.337 1.00 91.19 179 GLU A N 1
ATOM 1485 C CA . GLU A 1 179 ? 24.615 1.264 -22.339 1.00 91.19 179 GLU A CA 1
ATOM 1486 C C . GLU A 1 179 ? 23.863 1.869 -21.155 1.00 91.19 179 GLU A C 1
ATOM 1488 O O . GLU A 1 179 ? 24.028 3.042 -20.813 1.00 91.19 179 GLU A O 1
ATOM 1493 N N . LEU A 1 180 ? 23.010 1.068 -20.515 1.00 90.75 180 LEU A N 1
ATOM 1494 C CA . LEU A 1 180 ? 22.298 1.509 -19.319 1.00 90.75 180 LEU A CA 1
ATOM 1495 C C . LEU A 1 180 ? 23.284 1.595 -18.140 1.00 90.75 180 LEU A C 1
ATOM 1497 O O . LEU A 1 180 ? 23.695 0.574 -17.590 1.00 90.75 180 LEU A O 1
ATOM 1501 N N . LYS A 1 181 ? 23.615 2.809 -17.695 1.00 87.69 181 LYS A N 1
ATOM 1502 C CA . LYS A 1 181 ? 24.465 3.042 -16.518 1.00 87.69 181 LYS A CA 1
ATOM 1503 C C . LYS A 1 181 ? 23.733 2.660 -15.240 1.00 87.69 181 LYS A C 1
ATOM 1505 O O . LYS A 1 181 ? 24.224 1.865 -14.436 1.00 87.69 181 LYS A O 1
ATOM 1510 N N . GLU A 1 182 ? 22.543 3.214 -15.039 1.00 85.38 182 GLU A N 1
ATOM 1511 C CA . GLU A 1 182 ? 21.745 2.982 -13.840 1.00 85.38 182 GLU A CA 1
ATOM 1512 C C . GLU A 1 182 ? 20.269 3.329 -14.038 1.00 85.38 182 GLU A C 1
ATOM 1514 O O . GLU A 1 182 ? 19.870 3.991 -14.995 1.00 85.38 182 GLU A O 1
ATOM 1519 N N . ILE A 1 183 ? 19.460 2.875 -13.085 1.00 83.50 183 ILE A N 1
ATOM 1520 C CA . ILE A 1 183 ? 18.067 3.279 -12.937 1.00 83.50 183 ILE A CA 1
ATOM 1521 C C . ILE A 1 183 ? 18.002 4.097 -11.649 1.00 83.50 183 ILE A C 1
ATOM 1523 O O . ILE A 1 183 ? 18.307 3.586 -10.568 1.00 83.50 183 ILE A O 1
ATOM 1527 N N . VAL A 1 184 ? 17.653 5.377 -11.765 1.00 75.56 184 VAL A N 1
ATOM 1528 C CA . VAL A 1 184 ? 17.812 6.371 -10.694 1.00 75.56 184 VAL A CA 1
ATOM 1529 C C . VAL A 1 184 ? 16.604 6.318 -9.761 1.00 75.56 184 VAL A C 1
ATOM 1531 O O . VAL A 1 184 ? 15.658 7.099 -9.852 1.00 75.56 184 VAL A O 1
ATOM 1534 N N . PHE A 1 185 ? 16.609 5.339 -8.858 1.00 68.56 185 PHE A N 1
ATOM 1535 C CA . PHE A 1 185 ? 15.470 5.084 -7.976 1.00 68.56 185 PHE A CA 1
ATOM 1536 C C . PHE A 1 185 ? 15.339 6.069 -6.801 1.00 68.56 185 PHE A C 1
ATOM 1538 O O . PHE A 1 185 ? 14.259 6.209 -6.235 1.00 68.56 185 PHE A O 1
ATOM 1545 N N . ASN A 1 186 ? 16.412 6.760 -6.414 1.00 61.97 186 ASN A N 1
ATOM 1546 C CA . ASN A 1 186 ? 16.412 7.708 -5.289 1.00 61.97 186 ASN A CA 1
ATOM 1547 C C . ASN A 1 186 ? 15.625 9.000 -5.582 1.00 61.97 186 ASN A C 1
ATOM 1549 O O . ASN A 1 186 ? 15.053 9.587 -4.669 1.00 61.97 186 ASN A O 1
ATOM 1553 N N . LYS A 1 187 ? 15.543 9.410 -6.851 1.00 63.56 187 LYS A N 1
ATOM 1554 C CA . LYS A 1 187 ? 14.789 10.588 -7.311 1.00 63.56 187 LYS A CA 1
ATOM 1555 C C . LYS A 1 187 ? 13.333 10.272 -7.669 1.00 63.56 187 LYS A C 1
ATOM 1557 O O . LYS A 1 187 ? 12.564 11.163 -8.020 1.00 63.56 187 LYS A O 1
ATOM 1562 N N . PHE A 1 188 ? 12.929 9.011 -7.521 1.00 65.88 188 PHE A N 1
ATOM 1563 C CA . PHE A 1 188 ? 11.614 8.520 -7.910 1.00 65.88 188 PHE A CA 1
ATOM 1564 C C . PHE A 1 188 ? 10.463 9.308 -7.252 1.00 65.88 188 PHE A C 1
ATOM 1566 O O . PHE A 1 188 ? 9.521 9.720 -7.926 1.00 65.88 188 PHE A O 1
ATOM 1573 N N . ARG A 1 189 ? 10.541 9.550 -5.933 1.00 58.16 189 ARG A N 1
ATOM 1574 C CA . ARG A 1 189 ? 9.507 10.300 -5.193 1.00 58.16 189 ARG A CA 1
ATOM 1575 C C . ARG A 1 189 ? 9.428 11.769 -5.613 1.00 58.16 189 ARG A C 1
ATOM 1577 O O . ARG A 1 189 ? 8.329 12.299 -5.692 1.00 58.16 189 ARG A O 1
ATOM 1584 N N . GLN A 1 190 ? 10.572 12.398 -5.879 1.00 60.62 190 GLN A N 1
ATOM 1585 C CA . GLN A 1 190 ? 10.654 13.824 -6.203 1.00 60.62 190 GLN A CA 1
ATOM 1586 C C . GLN A 1 190 ? 9.981 14.141 -7.542 1.00 60.62 190 GLN A C 1
ATOM 1588 O O . GLN A 1 190 ? 9.261 15.127 -7.645 1.00 60.62 190 GLN A O 1
ATOM 1593 N N . PHE A 1 191 ? 10.186 13.291 -8.550 1.00 59.56 191 PHE A N 1
ATOM 1594 C CA . PHE A 1 191 ? 9.645 13.515 -9.895 1.00 59.56 191 PHE A CA 1
ATOM 1595 C C . PHE A 1 191 ? 8.374 12.707 -10.184 1.00 59.56 191 PHE A C 1
ATOM 1597 O O . PHE A 1 191 ? 7.746 12.920 -11.217 1.00 59.56 191 PHE A O 1
ATOM 1604 N N . ASN A 1 192 ? 7.991 11.780 -9.292 1.00 66.06 192 ASN A N 1
ATOM 1605 C CA . ASN A 1 192 ? 6.927 10.792 -9.516 1.00 66.06 192 ASN A CA 1
ATOM 1606 C C . ASN A 1 192 ? 7.075 10.097 -10.889 1.00 66.06 192 ASN A C 1
ATOM 1608 O O . ASN A 1 192 ? 6.091 9.855 -11.586 1.00 66.06 192 ASN A O 1
ATOM 1612 N N . ASP A 1 193 ? 8.318 9.795 -11.275 1.00 73.06 193 ASP A N 1
ATOM 1613 C CA . ASP A 1 193 ? 8.696 9.294 -12.599 1.00 73.06 193 ASP A CA 1
ATOM 1614 C C . ASP A 1 193 ? 9.870 8.302 -12.498 1.00 73.06 193 ASP A C 1
ATOM 1616 O O . ASP A 1 193 ? 10.618 8.284 -11.517 1.00 73.06 193 ASP A O 1
ATOM 1620 N N . LEU A 1 194 ? 10.025 7.451 -13.512 1.00 81.19 194 LEU A N 1
ATOM 1621 C CA . LEU A 1 194 ? 11.141 6.518 -13.653 1.00 81.19 194 LEU A CA 1
ATOM 1622 C C . LEU A 1 194 ? 12.231 7.163 -14.503 1.00 81.19 194 LEU A C 1
ATOM 1624 O O . LEU A 1 194 ? 11.984 7.520 -15.651 1.00 81.19 194 LEU A O 1
ATOM 1628 N N . LEU A 1 195 ? 13.440 7.254 -13.955 1.00 85.62 195 LEU A N 1
ATOM 1629 C CA . LEU A 1 195 ? 14.595 7.846 -14.621 1.00 85.62 195 LEU A CA 1
ATOM 1630 C C . LEU A 1 195 ? 15.633 6.769 -14.955 1.00 85.62 195 LEU A C 1
ATOM 1632 O O . LEU A 1 195 ? 16.003 5.957 -14.102 1.00 85.62 195 LEU A O 1
ATOM 1636 N N . PHE A 1 196 ? 16.104 6.782 -16.198 1.00 90.06 196 PHE A N 1
ATOM 1637 C CA . PHE A 1 196 ? 17.060 5.829 -16.753 1.00 90.06 196 PHE A CA 1
ATOM 1638 C C . PHE A 1 196 ? 18.264 6.590 -17.300 1.00 90.06 196 PHE A C 1
ATOM 1640 O O . PHE A 1 196 ? 18.104 7.429 -18.187 1.00 90.06 196 PHE A O 1
ATOM 1647 N N . SER A 1 197 ? 19.448 6.288 -16.773 1.00 90.06 197 SER A N 1
ATOM 1648 C CA . SER A 1 197 ? 20.700 6.934 -17.165 1.00 90.06 197 SER A CA 1
ATOM 1649 C C . SER A 1 197 ? 21.465 6.042 -18.131 1.00 90.06 197 SER A C 1
ATOM 1651 O O . SER A 1 197 ? 21.718 4.874 -17.830 1.00 90.06 197 SER A O 1
ATOM 1653 N N . PHE A 1 198 ? 21.865 6.600 -19.266 1.00 90.75 198 PHE A N 1
ATOM 1654 C CA . PHE A 1 198 ? 22.593 5.917 -20.326 1.00 90.75 198 PHE A CA 1
ATOM 1655 C C 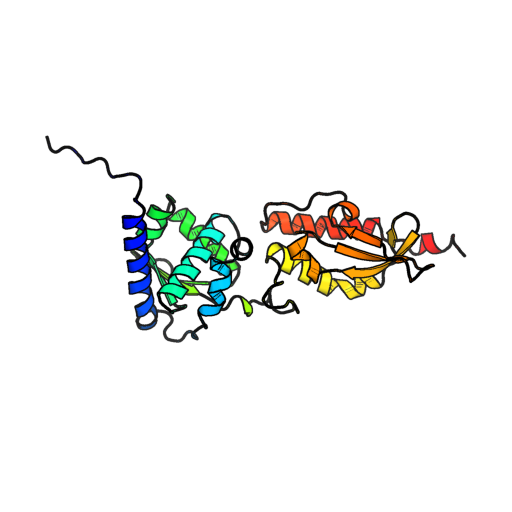. PHE A 1 198 ? 23.943 6.586 -20.564 1.00 90.75 198 PHE A C 1
ATOM 1657 O O . PHE A 1 198 ? 24.017 7.813 -20.602 1.00 90.75 198 PHE A O 1
ATOM 1664 N N . ASN A 1 199 ? 24.975 5.771 -20.772 1.00 90.88 199 ASN A N 1
ATOM 1665 C CA . ASN A 1 199 ? 26.296 6.226 -21.190 1.00 90.88 199 ASN A CA 1
ATOM 1666 C C . ASN A 1 199 ? 26.502 5.881 -22.666 1.00 90.88 199 ASN A C 1
ATOM 1668 O O . ASN A 1 199 ? 26.334 4.710 -23.017 1.00 90.88 199 ASN A O 1
ATOM 1672 N N . PRO A 1 200 ? 26.862 6.841 -23.529 1.00 89.06 200 PRO A N 1
ATOM 1673 C CA . PRO A 1 200 ? 27.388 6.537 -24.851 1.00 89.06 200 PRO A CA 1
ATOM 1674 C C . PRO A 1 200 ? 28.612 5.619 -24.768 1.00 89.06 200 PRO A C 1
ATOM 1676 O O . PRO A 1 200 ? 29.418 5.724 -23.848 1.00 89.06 200 PRO A O 1
ATOM 1679 N N . LEU A 1 201 ? 28.775 4.740 -25.758 1.00 84.62 201 LEU A N 1
ATOM 1680 C CA . LEU A 1 201 ? 29.974 3.900 -25.865 1.00 84.62 201 LEU A CA 1
ATOM 1681 C C . LEU A 1 201 ? 31.236 4.714 -26.182 1.00 84.62 201 LEU A C 1
ATOM 1683 O O . LEU A 1 201 ? 32.323 4.338 -25.759 1.00 84.62 201 LEU A O 1
ATOM 1687 N N . ASN A 1 202 ? 31.080 5.822 -26.911 1.00 82.25 202 ASN A N 1
ATOM 1688 C CA . ASN A 1 202 ? 32.194 6.635 -27.406 1.00 82.25 202 ASN A CA 1
ATOM 1689 C C . ASN A 1 202 ? 32.562 7.792 -26.462 1.00 82.25 202 ASN A C 1
ATOM 1691 O O . ASN A 1 202 ? 33.559 8.465 -26.693 1.00 82.25 202 ASN A O 1
ATOM 1695 N N . ASP A 1 203 ? 31.756 8.044 -25.429 1.00 78.81 203 ASP A N 1
ATOM 1696 C CA . ASP A 1 203 ? 31.996 9.099 -24.447 1.00 78.81 203 ASP A CA 1
ATOM 1697 C C . ASP A 1 203 ? 31.378 8.703 -23.103 1.00 78.81 203 ASP A C 1
ATOM 1699 O O . ASP A 1 203 ? 30.162 8.713 -22.920 1.00 78.81 203 ASP A O 1
ATOM 1703 N N . THR A 1 204 ? 32.234 8.357 -22.145 1.00 71.19 204 THR A N 1
ATOM 1704 C CA . THR A 1 204 ? 31.815 7.964 -20.797 1.00 71.19 204 THR A CA 1
ATOM 1705 C C . THR A 1 204 ? 31.537 9.148 -19.867 1.00 71.19 204 THR A C 1
ATOM 1707 O O . THR A 1 204 ? 31.042 8.925 -18.759 1.00 71.19 204 THR A O 1
ATOM 1710 N N . GLN A 1 205 ? 31.871 10.380 -20.270 1.00 77.75 205 GLN A N 1
ATOM 1711 C CA . GLN A 1 205 ? 31.635 11.594 -19.480 1.00 77.75 205 GLN A CA 1
ATOM 1712 C C . GLN A 1 205 ? 30.212 12.131 -19.681 1.00 77.75 205 GLN A C 1
ATOM 1714 O O . GLN A 1 205 ? 29.609 12.653 -18.740 1.00 77.75 205 GLN A O 1
ATOM 1719 N N . THR A 1 206 ? 29.637 11.932 -20.867 1.00 81.88 206 THR A N 1
ATOM 1720 C CA . THR A 1 206 ? 28.251 12.313 -21.161 1.00 81.88 206 THR A CA 1
ATOM 1721 C C . THR A 1 206 ? 27.251 11.292 -20.604 1.00 81.88 206 THR A C 1
ATOM 1723 O O . THR A 1 206 ? 27.388 10.085 -20.789 1.00 81.88 206 THR A O 1
ATOM 1726 N N . ILE A 1 207 ? 26.195 11.772 -19.934 1.00 85.25 207 ILE A N 1
ATOM 1727 C CA . ILE A 1 207 ? 25.101 10.934 -19.416 1.00 85.25 207 ILE A CA 1
ATOM 1728 C C . ILE A 1 207 ? 23.775 11.418 -19.995 1.00 85.25 207 ILE A C 1
ATOM 1730 O O . ILE A 1 207 ? 23.331 12.532 -19.715 1.00 85.25 207 ILE A O 1
ATOM 1734 N N . PHE A 1 208 ? 23.076 10.547 -20.721 1.00 87.19 208 PHE A N 1
ATOM 1735 C CA . PHE A 1 208 ? 21.700 10.809 -21.136 1.00 87.19 208 PHE A CA 1
ATOM 1736 C C . PHE A 1 208 ? 20.724 10.283 -20.095 1.00 87.19 208 PHE A C 1
ATOM 1738 O O . PHE A 1 208 ? 20.709 9.092 -19.793 1.00 87.19 208 PHE A O 1
ATOM 1745 N N . THR A 1 209 ? 19.862 11.156 -19.580 1.00 88.44 209 THR A N 1
ATOM 1746 C CA . THR A 1 209 ? 18.783 10.750 -18.676 1.00 88.44 209 THR A CA 1
ATOM 1747 C C . THR A 1 209 ? 17.455 10.777 -19.418 1.00 88.44 209 THR A C 1
ATOM 1749 O O . THR A 1 209 ? 17.008 11.830 -19.868 1.00 88.44 209 THR A O 1
ATOM 1752 N N . LEU A 1 210 ? 16.801 9.622 -19.526 1.00 89.38 210 LEU A N 1
ATOM 1753 C CA . LEU A 1 210 ? 15.445 9.515 -20.056 1.00 89.38 210 LEU A CA 1
ATOM 1754 C C . LEU A 1 210 ? 14.463 9.244 -18.922 1.00 89.38 210 LEU A C 1
ATOM 1756 O O . LEU A 1 210 ? 14.683 8.356 -18.099 1.00 89.38 210 LEU A O 1
ATOM 1760 N N . ASN A 1 211 ? 13.352 9.974 -18.914 1.00 88.81 211 ASN A N 1
ATOM 1761 C CA . ASN A 1 211 ? 12.219 9.663 -18.050 1.00 88.81 211 ASN A CA 1
ATOM 1762 C C . ASN A 1 211 ? 11.272 8.638 -18.708 1.00 88.81 211 ASN A C 1
ATOM 1764 O O . ASN A 1 211 ? 11.451 8.280 -19.880 1.00 88.81 211 ASN A O 1
ATOM 1768 N N . TYR A 1 212 ? 10.247 8.156 -17.992 1.00 87.88 212 TYR A N 1
ATOM 1769 C CA . TYR A 1 212 ? 9.335 7.138 -18.528 1.00 87.88 212 TYR A CA 1
ATOM 1770 C C . TYR A 1 212 ? 8.650 7.600 -19.816 1.00 87.88 212 TYR A C 1
ATOM 1772 O O . TYR A 1 212 ? 8.496 6.807 -20.753 1.00 87.88 212 TYR A O 1
ATOM 1780 N N . LYS A 1 213 ? 8.248 8.875 -19.881 1.00 88.44 213 LYS A N 1
ATOM 1781 C CA . LYS A 1 213 ? 7.569 9.441 -21.050 1.00 88.44 213 LYS A CA 1
ATOM 1782 C C . LYS A 1 213 ? 8.488 9.476 -22.264 1.00 88.44 213 LYS A C 1
ATOM 1784 O O . LYS A 1 213 ? 8.081 9.012 -23.325 1.00 88.44 213 LYS A O 1
ATOM 1789 N N . SER A 1 214 ? 9.720 9.943 -22.109 1.00 88.62 214 SER A N 1
ATOM 1790 C CA . SER A 1 214 ? 10.715 9.984 -23.182 1.00 88.62 214 SER A CA 1
ATOM 1791 C C . SER A 1 214 ? 11.097 8.580 -23.653 1.00 88.62 214 SER A C 1
ATOM 1793 O O . SER A 1 214 ? 11.194 8.336 -24.854 1.00 88.62 214 SER A O 1
ATOM 1795 N N . LEU A 1 215 ? 11.222 7.619 -22.731 1.00 90.25 215 LEU A N 1
ATOM 1796 C CA . LEU A 1 215 ? 11.563 6.233 -23.060 1.00 90.25 215 LEU A CA 1
ATOM 1797 C C . LEU A 1 215 ? 10.413 5.513 -23.792 1.00 90.25 215 LEU A C 1
ATOM 1799 O O . LEU A 1 215 ? 10.589 4.942 -24.872 1.00 90.25 215 LEU A O 1
ATOM 1803 N N . SER A 1 216 ? 9.210 5.541 -23.212 1.00 90.19 216 SER A N 1
ATOM 1804 C CA . SER A 1 216 ? 8.060 4.746 -23.670 1.00 90.19 216 SER A CA 1
ATOM 1805 C C . SER A 1 216 ? 7.149 5.461 -24.670 1.00 90.19 216 SER A C 1
ATOM 1807 O O . SER A 1 216 ? 6.331 4.811 -25.323 1.00 90.19 216 SER A O 1
ATOM 1809 N N . LYS A 1 217 ? 7.286 6.785 -24.819 1.00 89.69 217 LYS A N 1
ATOM 1810 C CA . LYS A 1 217 ? 6.341 7.674 -25.522 1.00 89.69 217 LYS A CA 1
ATOM 1811 C C . LYS A 1 217 ? 4.917 7.633 -24.942 1.00 89.69 217 LYS A C 1
ATOM 1813 O O . LYS A 1 217 ? 3.951 7.939 -25.639 1.00 89.69 217 LYS A O 1
ATOM 1818 N N . LYS A 1 218 ? 4.761 7.221 -23.680 1.00 90.31 218 LYS A N 1
ATOM 1819 C CA . LYS A 1 218 ? 3.478 7.134 -22.968 1.00 90.31 218 LYS A CA 1
ATOM 1820 C C . LYS A 1 218 ? 3.560 7.878 -21.641 1.00 90.31 218 LYS A C 1
ATOM 1822 O O . LYS A 1 218 ? 4.615 7.948 -21.026 1.00 90.31 218 LYS A O 1
ATOM 1827 N N . VAL A 1 219 ? 2.434 8.420 -21.189 1.00 84.00 219 VAL A N 1
ATOM 1828 C CA . VAL A 1 219 ? 2.348 9.060 -19.871 1.00 84.00 219 VAL A CA 1
ATOM 1829 C C . VAL A 1 219 ? 2.228 7.981 -18.801 1.00 84.00 219 VAL A C 1
ATOM 1831 O O . VAL A 1 219 ? 1.548 6.968 -18.994 1.00 84.00 219 VAL A O 1
ATOM 1834 N N . LEU A 1 220 ? 2.929 8.175 -17.689 1.00 79.38 220 LEU A N 1
ATOM 1835 C CA . LEU A 1 220 ? 2.816 7.306 -16.531 1.00 79.38 220 LEU A CA 1
ATOM 1836 C C . LEU A 1 220 ? 1.430 7.519 -15.897 1.00 79.38 220 LEU A C 1
ATOM 1838 O O . LEU A 1 220 ? 1.086 8.663 -15.600 1.00 79.38 220 LEU A O 1
ATOM 1842 N N . PRO A 1 221 ? 0.609 6.469 -15.720 1.00 70.50 221 PRO A N 1
ATOM 1843 C CA . PRO A 1 221 ? -0.733 6.628 -15.173 1.00 70.50 221 PRO A CA 1
ATOM 1844 C C . PRO A 1 221 ? -0.710 7.302 -13.795 1.00 70.50 221 PRO A C 1
ATOM 1846 O O . PRO A 1 221 ? 0.079 6.931 -12.926 1.00 70.50 221 PRO A O 1
ATOM 1849 N N . SER A 1 222 ? -1.597 8.281 -13.597 1.00 56.09 222 SER A N 1
ATOM 1850 C CA . SER A 1 222 ? -1.780 8.968 -12.311 1.00 56.09 222 SER A CA 1
ATOM 1851 C C . SER A 1 222 ? -2.496 8.083 -11.290 1.00 56.09 222 SER A C 1
ATOM 1853 O O . SER A 1 222 ? -2.184 8.118 -10.098 1.00 56.09 222 SER A O 1
ATOM 1855 N N . ASN A 1 223 ? -3.434 7.263 -11.768 1.00 52.91 223 ASN A N 1
ATOM 1856 C CA . ASN A 1 223 ? -4.104 6.248 -10.976 1.00 52.91 223 ASN A CA 1
ATOM 1857 C C . ASN A 1 223 ? -3.216 4.990 -10.918 1.00 52.91 223 ASN A C 1
ATOM 1859 O O . ASN A 1 223 ? -2.562 4.618 -11.894 1.00 52.91 223 ASN A O 1
ATOM 1863 N N . LYS A 1 224 ? -3.109 4.396 -9.731 1.00 64.25 224 LYS A N 1
ATOM 1864 C CA . LYS A 1 224 ? -2.052 3.436 -9.377 1.00 64.25 224 LYS A CA 1
ATOM 1865 C C . LYS A 1 224 ? -2.641 2.050 -9.094 1.00 64.25 224 LYS A C 1
ATOM 1867 O O . LYS A 1 224 ? -2.299 1.420 -8.099 1.00 64.25 224 LYS A O 1
ATOM 1872 N N . CYS A 1 225 ? -3.555 1.580 -9.952 1.00 58.84 225 CYS A N 1
ATOM 1873 C CA . CYS A 1 225 ? -4.220 0.282 -9.783 1.00 58.84 225 CYS A CA 1
ATOM 1874 C C . CYS A 1 225 ? -3.414 -0.898 -10.390 1.00 58.84 225 CYS A C 1
ATOM 1876 O O . CYS A 1 225 ? -2.531 -0.683 -11.233 1.00 58.84 225 CYS A O 1
ATOM 1878 N N . PRO A 1 226 ? -3.710 -2.164 -10.016 1.00 60.00 226 PRO A N 1
ATOM 1879 C CA . PRO A 1 226 ? -2.984 -3.344 -10.508 1.00 60.00 226 PRO A CA 1
ATOM 1880 C C . PRO A 1 226 ? -2.966 -3.496 -12.038 1.00 60.00 226 PRO A C 1
ATOM 1882 O O . PRO A 1 226 ? -1.952 -3.898 -12.608 1.00 60.00 226 PRO A O 1
ATOM 1885 N N . TYR A 1 227 ? -4.055 -3.132 -12.719 1.00 67.94 227 TYR A N 1
ATOM 1886 C CA . TYR A 1 227 ? -4.138 -3.178 -14.182 1.00 67.94 227 TYR A CA 1
ATOM 1887 C C . TYR A 1 227 ? -3.200 -2.157 -14.846 1.00 67.94 227 TYR A C 1
ATOM 1889 O O . TYR A 1 227 ? -2.419 -2.488 -15.741 1.00 67.94 227 TYR A O 1
ATOM 1897 N N . GLN A 1 228 ? -3.196 -0.918 -14.353 1.00 71.75 228 GLN A N 1
ATOM 1898 C CA . GLN A 1 228 ? -2.308 0.137 -14.850 1.00 71.75 228 GLN A CA 1
ATOM 1899 C C . GLN A 1 228 ? -0.836 -0.201 -14.617 1.00 71.75 228 GLN A C 1
ATOM 1901 O O . GLN A 1 228 ? 0.010 0.099 -15.458 1.00 71.75 228 GLN A O 1
ATOM 1906 N N . LYS A 1 229 ? -0.527 -0.911 -13.530 1.00 73.19 229 LYS A N 1
ATOM 1907 C CA . LYS A 1 229 ? 0.815 -1.448 -13.293 1.00 73.19 229 LYS A CA 1
ATOM 1908 C C . LYS A 1 229 ? 1.240 -2.412 -14.411 1.00 73.19 229 LYS A C 1
ATOM 1910 O O . LYS A 1 229 ? 2.355 -2.295 -14.918 1.00 73.19 229 LYS A O 1
ATOM 1915 N N . ALA A 1 230 ? 0.378 -3.351 -14.808 1.00 76.44 230 ALA A N 1
ATOM 1916 C CA . ALA A 1 230 ? 0.682 -4.283 -15.899 1.00 76.44 230 ALA A CA 1
ATOM 1917 C C . ALA A 1 230 ? 0.934 -3.544 -17.227 1.00 76.44 230 ALA A C 1
ATOM 1919 O O . ALA A 1 230 ? 1.863 -3.886 -17.962 1.00 76.44 230 ALA A O 1
ATOM 1920 N N . ILE A 1 231 ? 0.174 -2.476 -17.492 1.00 83.50 231 ILE A N 1
ATOM 1921 C CA . ILE A 1 231 ? 0.389 -1.598 -18.650 1.00 83.50 231 ILE A CA 1
ATOM 1922 C C . ILE A 1 231 ? 1.773 -0.939 -18.602 1.00 83.50 231 ILE A C 1
ATOM 1924 O O . ILE A 1 231 ? 2.483 -0.954 -19.607 1.00 83.50 231 ILE A O 1
ATOM 1928 N N . VAL A 1 232 ? 2.183 -0.387 -17.455 1.00 86.00 232 VAL A N 1
ATOM 1929 C CA . VAL A 1 232 ? 3.501 0.258 -17.318 1.00 86.00 232 VAL A CA 1
ATOM 1930 C C . VAL A 1 232 ? 4.635 -0.730 -17.580 1.00 86.00 232 VAL A C 1
ATOM 1932 O O . VAL A 1 232 ? 5.540 -0.426 -18.355 1.00 86.00 232 VAL A O 1
ATOM 1935 N N . LEU A 1 233 ? 4.562 -1.936 -17.011 1.00 85.81 233 LEU A N 1
ATOM 1936 C CA . LEU A 1 233 ? 5.562 -2.984 -17.247 1.00 85.81 233 LEU A CA 1
ATOM 1937 C C . LEU A 1 233 ? 5.644 -3.379 -18.728 1.00 85.81 233 LEU A C 1
ATOM 1939 O O . LEU A 1 233 ? 6.737 -3.446 -19.293 1.00 85.81 233 LEU A O 1
ATOM 1943 N N . LYS A 1 234 ? 4.490 -3.566 -19.378 1.00 88.00 234 LYS A N 1
ATOM 1944 C CA . LYS A 1 234 ? 4.401 -3.869 -20.813 1.00 88.00 234 LYS A CA 1
ATOM 1945 C C . LYS A 1 234 ? 5.011 -2.757 -21.670 1.00 88.00 234 LYS A C 1
ATOM 1947 O O . LYS A 1 234 ? 5.718 -3.041 -22.637 1.00 88.00 234 LYS A O 1
ATOM 1952 N N . ASN A 1 235 ? 4.761 -1.497 -21.322 1.00 91.06 235 ASN A N 1
ATOM 1953 C CA . ASN A 1 235 ? 5.308 -0.346 -22.039 1.00 91.06 235 ASN A CA 1
ATOM 1954 C C . ASN A 1 235 ? 6.825 -0.231 -21.869 1.00 91.06 235 ASN A C 1
ATOM 1956 O O . ASN A 1 235 ? 7.513 0.004 -22.859 1.00 91.06 235 ASN A O 1
ATOM 1960 N N . LEU A 1 236 ? 7.350 -0.449 -20.658 1.00 90.69 236 LEU A N 1
ATOM 1961 C CA . LEU A 1 236 ? 8.794 -0.490 -20.408 1.00 90.69 236 LEU A CA 1
ATOM 1962 C C . LEU A 1 236 ? 9.465 -1.582 -21.243 1.00 90.69 236 LEU A C 1
ATOM 1964 O O . LEU A 1 236 ? 10.437 -1.310 -21.942 1.00 90.69 236 LEU A O 1
ATOM 1968 N N . GLN A 1 237 ? 8.912 -2.797 -21.231 1.00 89.44 237 GLN A N 1
ATOM 1969 C CA . GLN A 1 237 ? 9.452 -3.912 -22.008 1.00 89.44 237 GLN A CA 1
ATOM 1970 C C . GLN A 1 237 ? 9.477 -3.601 -23.511 1.00 89.44 237 GLN A C 1
ATOM 1972 O O . GLN A 1 237 ? 10.491 -3.812 -24.173 1.00 89.44 237 GLN A O 1
ATOM 1977 N N . ARG A 1 238 ? 8.389 -3.039 -24.054 1.00 91.44 238 ARG A N 1
ATOM 1978 C CA . ARG A 1 238 ? 8.328 -2.609 -25.460 1.00 91.44 238 ARG A CA 1
ATOM 1979 C C . ARG A 1 238 ? 9.328 -1.501 -25.779 1.00 91.44 238 ARG A C 1
ATOM 1981 O O . ARG A 1 238 ? 9.926 -1.525 -26.849 1.00 91.44 238 ARG A O 1
ATOM 1988 N N . ALA A 1 239 ? 9.504 -0.542 -24.874 1.00 91.62 239 ALA A N 1
ATOM 1989 C CA . ALA A 1 239 ? 10.429 0.566 -25.063 1.00 91.62 239 ALA A CA 1
ATOM 1990 C C . ALA A 1 239 ? 11.880 0.079 -25.144 1.00 91.62 239 ALA A C 1
ATOM 1992 O O . ALA A 1 239 ? 12.569 0.407 -26.107 1.00 91.62 239 ALA A O 1
ATOM 1993 N N . PHE A 1 240 ? 12.310 -0.764 -24.200 1.00 91.06 240 PHE A N 1
ATOM 1994 C CA . PHE A 1 240 ? 13.653 -1.348 -24.221 1.00 91.06 240 PHE A CA 1
ATOM 1995 C C . PHE A 1 240 ? 13.885 -2.218 -25.460 1.00 91.06 240 PHE A C 1
ATOM 1997 O O . PHE A 1 240 ? 14.912 -2.064 -26.111 1.00 91.06 240 PHE A O 1
ATOM 2004 N N . ASN A 1 241 ? 12.912 -3.046 -25.857 1.00 89.69 241 ASN A N 1
ATOM 2005 C CA . ASN A 1 241 ? 13.015 -3.853 -27.081 1.00 89.69 241 ASN A CA 1
ATOM 2006 C C . ASN A 1 241 ? 13.074 -3.006 -28.365 1.00 89.69 241 ASN A C 1
ATOM 2008 O O . ASN A 1 241 ? 13.671 -3.421 -29.351 1.00 89.69 241 ASN A O 1
ATOM 2012 N N . ARG A 1 242 ? 12.428 -1.834 -28.390 1.00 90.25 242 ARG A N 1
ATOM 2013 C CA . ARG A 1 242 ? 12.490 -0.918 -29.539 1.00 90.25 242 ARG A CA 1
ATOM 2014 C C . ARG A 1 242 ? 13.840 -0.210 -29.626 1.00 90.25 242 ARG A C 1
ATOM 2016 O O . ARG A 1 242 ? 14.316 0.048 -30.723 1.00 90.25 242 ARG A O 1
ATOM 2023 N N . LEU A 1 243 ? 14.406 0.162 -28.480 1.00 88.00 243 LEU A N 1
ATOM 2024 C CA . LEU A 1 243 ? 15.681 0.875 -28.415 1.00 88.00 243 LEU A CA 1
ATOM 2025 C C . LEU A 1 243 ? 16.876 -0.072 -28.556 1.00 88.00 243 LEU A C 1
ATOM 2027 O O . LEU A 1 243 ? 17.954 0.390 -28.914 1.00 88.00 243 LEU A O 1
ATOM 2031 N N . SER A 1 244 ? 16.709 -1.366 -28.264 1.00 88.88 244 SER A N 1
ATOM 2032 C CA . SER A 1 244 ? 17.790 -2.348 -28.350 1.00 88.88 244 SER A CA 1
ATOM 2033 C C . SER A 1 244 ? 18.327 -2.475 -29.773 1.00 88.88 244 SER A C 1
ATOM 2035 O O . SER A 1 244 ? 17.563 -2.711 -30.711 1.00 88.88 244 SER A O 1
ATOM 2037 N N . VAL A 1 245 ? 19.645 -2.369 -29.913 1.00 85.69 245 VAL A N 1
ATOM 2038 C CA . VAL A 1 245 ? 20.355 -2.581 -31.175 1.00 85.69 245 VAL A CA 1
ATOM 2039 C C . VAL A 1 245 ? 20.540 -4.085 -31.363 1.00 85.69 245 VAL A C 1
ATOM 2041 O O . VAL A 1 245 ? 21.049 -4.765 -30.468 1.00 85.69 245 VAL A O 1
ATOM 2044 N N . LYS A 1 246 ? 20.115 -4.634 -32.506 1.00 78.12 246 LYS A N 1
ATOM 2045 C CA . LYS A 1 246 ? 20.325 -6.058 -32.802 1.00 78.12 246 LYS A CA 1
ATOM 2046 C C . LYS A 1 246 ? 21.775 -6.279 -33.228 1.00 78.12 246 LYS A C 1
ATOM 2048 O O . LYS A 1 246 ? 22.379 -5.425 -33.864 1.00 78.12 246 LYS A O 1
ATOM 2053 N N . SER A 1 247 ? 22.326 -7.458 -32.941 1.00 61.44 247 SER A N 1
ATOM 2054 C CA . SER A 1 247 ? 23.715 -7.813 -33.285 1.00 61.44 247 SER A CA 1
ATOM 2055 C C . SER A 1 247 ? 24.059 -7.659 -34.774 1.00 61.44 247 SER A C 1
ATOM 2057 O O . SER A 1 247 ? 25.216 -7.421 -35.107 1.00 61.44 247 SER A O 1
ATOM 2059 N N . LYS A 1 248 ? 23.064 -7.751 -35.666 1.00 55.75 248 LYS A N 1
ATOM 2060 C CA . LYS A 1 248 ? 23.228 -7.515 -37.109 1.00 55.75 248 LYS A CA 1
ATOM 2061 C C . LYS A 1 248 ? 23.507 -6.045 -37.454 1.00 55.75 248 LYS A C 1
ATOM 2063 O O . LYS A 1 248 ? 24.262 -5.792 -38.382 1.00 55.75 248 LYS A O 1
ATOM 2068 N N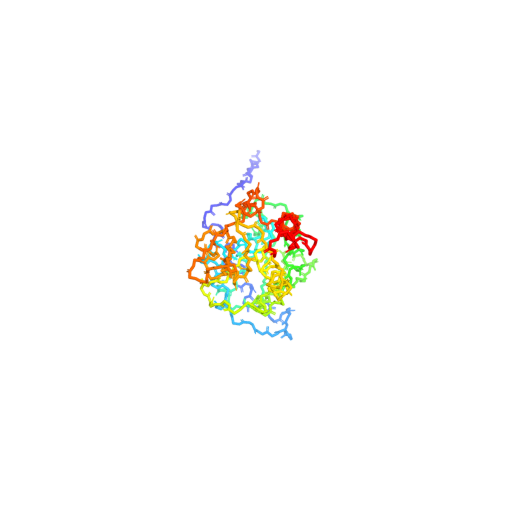 . ASP A 1 249 ? 22.985 -5.103 -36.671 1.00 53.56 249 ASP A N 1
ATOM 2069 C CA . ASP A 1 249 ? 23.116 -3.658 -36.916 1.00 53.56 249 ASP A CA 1
ATOM 2070 C C . ASP A 1 249 ? 24.451 -3.085 -36.403 1.00 53.56 249 ASP A C 1
ATOM 2072 O O . ASP A 1 249 ? 24.796 -1.948 -36.706 1.00 53.56 249 ASP A O 1
ATOM 2076 N N . LEU A 1 250 ? 25.210 -3.863 -35.622 1.00 54.16 250 LEU A N 1
ATOM 2077 C CA . LEU A 1 250 ? 26.529 -3.479 -35.100 1.00 54.16 250 LEU A CA 1
ATOM 2078 C C . LEU A 1 250 ? 27.670 -3.725 -36.102 1.00 54.16 250 LEU A C 1
ATOM 2080 O O . LEU A 1 250 ? 28.763 -3.217 -35.890 1.00 54.16 250 LEU A O 1
ATOM 2084 N N . ARG A 1 251 ? 27.426 -4.483 -37.183 1.00 47.91 251 ARG A N 1
ATOM 2085 C CA . ARG A 1 251 ? 28.433 -4.805 -38.217 1.00 47.91 251 ARG A CA 1
ATOM 2086 C C . ARG A 1 251 ? 28.611 -3.719 -39.282 1.00 47.91 251 ARG A C 1
ATOM 2088 O O . ARG A 1 251 ? 29.438 -3.879 -40.163 1.00 47.91 251 ARG A O 1
ATOM 2095 N N . VAL A 1 252 ? 27.819 -2.649 -39.226 1.00 43.84 252 VAL A N 1
ATOM 2096 C CA . VAL A 1 252 ? 27.877 -1.530 -40.188 1.00 43.84 252 VAL A CA 1
ATOM 2097 C C . VAL A 1 252 ? 28.724 -0.365 -39.641 1.00 43.84 252 VAL A C 1
ATOM 2099 O O . VAL A 1 252 ? 28.844 0.672 -40.278 1.00 43.84 252 VAL A O 1
ATOM 2102 N N . CYS A 1 253 ? 29.310 -0.512 -38.447 1.00 40.19 253 CYS A N 1
ATOM 2103 C CA . CYS A 1 253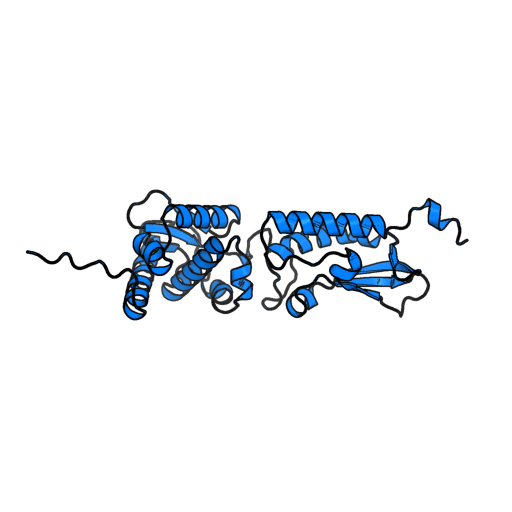 ? 30.120 0.528 -37.799 1.00 40.19 253 CYS A CA 1
ATOM 2104 C C . CYS A 1 253 ? 31.544 0.068 -37.431 1.00 40.19 253 CYS A C 1
ATOM 2106 O O . CYS A 1 253 ? 32.172 0.693 -36.579 1.00 40.19 253 CYS A O 1
ATOM 2108 N N . THR A 1 254 ? 32.025 -1.017 -38.038 1.00 38.59 254 THR A N 1
ATOM 2109 C CA . THR A 1 254 ? 33.452 -1.384 -38.103 1.00 38.59 254 THR A CA 1
ATOM 2110 C C . THR A 1 254 ? 33.918 -1.186 -39.526 1.00 38.59 254 THR A C 1
ATOM 2112 O O . THR A 1 254 ? 34.964 -0.539 -39.708 1.00 38.59 254 THR A O 1
#

Foldseek 3Di:
DPPPPPPDLADDPVRLVVVLVVQLVVQLCLCVPPCVVPDWDQLVLLVCLQPPPQNLLQQADPLLSVVSNSLSVSCVSNVTQWTKAFLVSVCRNVVHDSVSVVVSVVSRVVQVQWDWDPDDPGTIIIRGDDPCPRPLNPPDPDDPPQRHGSLVSVVVVVCVVCVVVQQVFWFQDPNATWGFPDWPSSCCVVVVWTWTWIAGPVGRVDIDIDTLCRQQVDDQDPRRHPVSSVVSNVSNVVSSVVGTDDPVNVVVPD

pLDDT: mean 79.48, std 15.87, range [36.56, 97.19]

Radius of gyration: 23.92 Å; chains: 1; bounding box: 82×32×65 Å

Organism: NCBI:txid992035

Secondary structure (DSSP, 8-state):
-----PPPSS--HHHHHHHHHHHHHHHTTGGGTS-TTSPP--GGGGHHHHH-HHHHTTSSSHHHHHHHHHHHHHHHHHT-SEEEEEHHHHHHHHT--HHHHHHHHHHHHHTTSEEEE-S-SSEEEEEE--GGGSTTTTT----TTT---HHHHHHHHHHHHHHHHHHTSEEEETTEEEEEEEE--TTHHHHTS-EEEEEESS-SS--EEEEHHHHHSSPPPSS--HHHHHHHHHHHHHHHHHHBPPTTGGGG--